Protein 7EIE (pdb70)

Organism: Homo sapiens (NCBI:txid9606)

GO terms:
  GO:0140566 histone reader activity (F, IDA)
  GO:0042393 histone binding (F, IDA)
  GO:0140030 modification-dependent protein binding (F, IDA)
  GO:0005654 nucleoplasm (C, TAS)
  GO:0003714 transcription corepressor activity (F, IDA)
  GO:0140672 ATAC complex (C, IDA)
  GO:0000122 negative regulation of transcription by RNA polymerase II (P, IDA)
  GO:0005515 protein binding (F, IPI)
  GO:0017025 TBP-class protein binding (F, IPI)
  GO:0051302 regulation of cell division (P, IDA)
  GO:0006357 regulation of transcription by RNA polymerase II (P, IDA)
  GO:0051726 regulation of cell cycle (P, IMP)
  GO:0090043 regulation of tubulin deacetylation (P, IMP)
  GO:0006355 regulation of DNA-templated transcription (P, IMP)

Nearest PDB structures (foldseek):
  7eie-assembly1_A  TM=1.008E+00  e=8.666E-24  Homo sapiens
  6lsd-assembly1_A  TM=9.800E-01  e=1.676E-21  Homo sapiens
  7eie-assembly2_B  TM=9.727E-01  e=7.429E-21  Homo sapiens
  5xtz-assembly2_B  TM=8.667E-01  e=9.195E-11  Homo sapiens
  3rls-assembly2_B  TM=8.019E-01  e=2.271E-10  Saccharomyces cerevisiae

Sequence (246 aa):
VKKTIVVGNVSKYIPPDKREENDQSTHKWMVYVRGSRRREPSINNHFVKKVWFFLHPSYKPNDLVEVREPPFHLTRRGWGEFPVRVQVVHFKDSKRIDIIHNLKLDRTYTGLQTLGAETVVDVELSRLFVKKTIVVGNVSKYIPPDKREENDQSTHKWMVYVRGSRREPSINHFVKKVWFFLHPSYKPNDLVEVREPPFHHLTRRGWGEFPVRRVQVHFKDKRIDIIHNLKLDRTYTGLQTLGAETVVVDVE

Structure (mmCIF, N/CA/C/O backbone):
data_7EIE
#
_entry.id   7EIE
#
_cell.length_a   90.448
_cell.length_b   50.840
_cell.length_c   82.629
_cell.angle_alpha   90.00
_cell.angle_beta   100.22
_cell.angle_gamma   90.00
#
_symmetry.space_group_name_H-M   'C 1 2 1'
#
loop_
_entity.id
_entity.type
_entity.pdbx_description
1 polymer 'YEATS domain-containing protein 2'
2 non-polymer GLYCEROL
3 water water
#
loop_
_atom_site.group_PDB
_atom_site.id
_atom_site.type_symbol
_atom_site.label_atom_id
_atom_site.label_alt_id
_atom_site.label_comp_id
_atom_site.label_asym_id
_atom_site.label_entity_id
_atom_site.label_seq_id
_atom_site.pdbx_PDB_ins_code
_atom_site.Cartn_x
_atom_site.Cartn_y
_atom_site.Cartn_z
_atom_site.occupancy
_atom_site.B_iso_or_equiv
_atom_site.auth_seq_id
_atom_site.auth_comp_id
_atom_site.auth_asym_id
_atom_site.auth_atom_id
_atom_site.pdbx_PDB_model_num
ATOM 1 N N . VAL A 1 6 ? -20.232 -10.891 12.278 1.00 68.92 206 VAL A N 1
ATOM 2 C CA . VAL A 1 6 ? -21.045 -9.713 11.846 1.00 68.81 206 VAL A CA 1
ATOM 3 C C . VAL A 1 6 ? -20.419 -8.438 12.430 1.00 68.67 206 VAL A C 1
ATOM 4 O O . VAL A 1 6 ? -19.552 -7.853 11.756 1.00 69.58 206 VAL A O 1
ATOM 6 N N . LYS A 1 7 ? -20.820 -8.046 13.645 1.00 60.92 207 LYS A N 1
ATOM 7 C CA . LYS A 1 7 ? -20.393 -6.782 14.305 1.00 59.47 207 LYS A CA 1
ATOM 8 C C . LYS A 1 7 ? -19.052 -7.006 15.015 1.00 57.68 207 LYS A C 1
ATOM 9 O O . LYS A 1 7 ? -18.980 -7.909 15.872 1.00 59.27 207 LYS A O 1
ATOM 11 N N . LYS A 1 8 ? -18.034 -6.212 14.668 1.00 49.86 208 LYS A N 1
ATOM 12 C CA . LYS A 1 8 ? -16.670 -6.297 15.259 1.00 45.96 208 LYS A CA 1
ATOM 13 C C . LYS A 1 8 ? -16.186 -4.899 15.654 1.00 40.77 208 LYS A C 1
ATOM 14 O O . LYS A 1 8 ? -16.448 -3.939 14.904 1.00 44.90 208 LYS A O 1
ATOM 20 N N . THR A 1 9 ? -15.492 -4.808 16.791 1.00 38.34 209 THR A N 1
ATOM 21 C CA . THR A 1 9 ? -14.792 -3.586 17.261 1.00 36.28 209 THR A CA 1
ATOM 22 C C . THR A 1 9 ? -13.345 -3.626 16.758 1.00 33.86 209 THR A C 1
ATOM 23 O O . THR A 1 9 ? -12.689 -4.675 16.914 1.00 33.63 209 THR A O 1
ATOM 27 N N . ILE A 1 10 ? -12.882 -2.526 16.167 1.00 31.15 210 ILE A N 1
ATOM 28 C CA . ILE A 1 10 ? -11.459 -2.324 15.772 1.00 30.37 210 ILE A CA 1
ATOM 29 C C . ILE A 1 10 ? -10.935 -1.110 16.537 1.00 28.36 210 ILE A C 1
ATOM 30 O O . ILE A 1 10 ? -11.580 -0.046 16.495 1.00 30.89 210 ILE A O 1
ATOM 35 N N . VAL A 1 11 ? -9.805 -1.275 17.218 1.00 26.90 211 VAL A N 1
ATOM 36 C CA . VAL A 1 11 ? -9.125 -0.167 17.939 1.00 26.02 211 VAL A CA 1
ATOM 37 C C . VAL A 1 11 ? -7.780 0.074 17.257 1.00 25.01 211 VAL A C 1
ATOM 38 O O . VAL A 1 11 ? -6.976 -0.874 17.170 1.00 26.52 211 VAL A O 1
ATOM 42 N N . VAL A 1 12 ? -7.577 1.292 16.757 1.00 23.99 212 VAL A N 1
ATOM 43 C CA . VAL A 1 12 ? -6.252 1.796 16.306 1.00 25.39 212 VAL A CA 1
ATOM 44 C C . VAL A 1 12 ? -5.741 2.729 17.404 1.00 24.62 212 VAL A C 1
ATOM 45 O O . VAL A 1 12 ? -6.413 3.732 17.701 1.00 27.17 212 VAL A O 1
ATOM 49 N N . GLY A 1 13 ? -4.609 2.385 18.010 1.00 23.17 213 GLY A N 1
ATOM 50 C CA . GLY A 1 13 ? -4.021 3.183 19.096 1.00 23.83 213 GLY A CA 1
ATOM 51 C C . GLY A 1 13 ? -2.549 3.410 18.857 1.00 23.12 213 GLY A C 1
ATOM 52 O O . GLY A 1 13 ? -1.991 2.832 17.899 1.00 22.80 213 GLY A O 1
ATOM 53 N N . ASN A 1 14 ? -1.928 4.242 19.684 1.00 22.82 214 ASN A N 1
ATOM 54 C CA . ASN A 1 14 ? -0.453 4.348 19.685 1.00 22.53 214 ASN A CA 1
ATOM 55 C C . ASN A 1 14 ? 0.032 4.475 21.123 1.00 21.96 214 ASN A C 1
ATOM 56 O O . ASN A 1 14 ? -0.686 5.053 21.970 1.00 21.85 214 ASN A O 1
ATOM 61 N N . VAL A 1 15 ? 1.202 3.898 21.363 1.00 20.85 215 VAL A N 1
ATOM 62 C CA . VAL A 1 15 ? 2.046 4.170 22.554 1.00 21.46 215 VAL A CA 1
ATOM 63 C C . VAL A 1 15 ? 3.250 4.965 22.053 1.00 21.61 215 VAL A C 1
ATOM 64 O O . VAL A 1 15 ? 3.493 5.006 20.832 1.00 22.06 215 VAL A O 1
ATOM 68 N N . SER A 1 16 ? 3.992 5.575 22.965 1.00 21.80 216 SER A N 1
ATOM 69 C CA . SER A 1 16 ? 5.282 6.213 22.631 1.00 21.84 216 SER A CA 1
ATOM 70 C C . SER A 1 16 ? 6.128 6.280 23.892 1.00 22.07 216 SER A C 1
ATOM 71 O O . SER A 1 16 ? 5.554 6.263 24.998 1.00 23.33 216 SER A O 1
ATOM 74 N N . LYS A 1 17 ? 7.440 6.324 23.713 1.00 24.58 217 LYS A N 1
ATOM 75 C CA . LYS A 1 17 ? 8.375 6.662 24.808 1.00 25.91 217 LYS A CA 1
ATOM 76 C C . LYS A 1 17 ? 9.238 7.832 24.345 1.00 25.47 217 LYS A C 1
ATOM 77 O O . LYS A 1 17 ? 9.640 7.868 23.159 1.00 25.00 217 LYS A O 1
ATOM 83 N N . TYR A 1 18 ? 9.450 8.776 25.256 1.00 24.22 218 TYR A N 1
ATOM 84 C CA . TYR A 1 18 ? 10.408 9.889 25.096 1.00 23.95 218 TYR A CA 1
ATOM 85 C C . TYR A 1 18 ? 11.819 9.299 25.049 1.00 24.72 218 TYR A C 1
ATOM 86 O O . TYR A 1 18 ? 12.134 8.422 25.883 1.00 24.97 218 TYR A O 1
ATOM 95 N N . ILE A 1 19 ? 12.621 9.738 24.079 1.00 24.26 219 ILE A N 1
ATOM 96 C CA . ILE A 1 19 ? 14.064 9.386 23.966 1.00 25.60 219 ILE A CA 1
ATOM 97 C C . ILE A 1 19 ? 14.851 10.518 24.614 1.00 27.22 219 ILE A C 1
ATOM 98 O O . ILE A 1 19 ? 14.909 11.618 24.066 1.00 26.28 219 ILE A O 1
ATOM 103 N N . PRO A 1 20 ? 15.456 10.302 25.805 1.00 29.50 220 PRO A N 1
ATOM 104 C CA . PRO A 1 20 ? 16.281 11.330 26.434 1.00 31.54 220 PRO A CA 1
ATOM 105 C C . PRO A 1 20 ? 17.393 11.767 25.484 1.00 31.17 220 PRO A C 1
ATOM 106 O O . PRO A 1 20 ? 17.847 10.971 24.662 1.00 28.85 220 PRO A O 1
ATOM 110 N N . PRO A 1 21 ? 17.835 13.045 25.548 1.00 32.82 221 PRO A N 1
ATOM 111 C CA . PRO A 1 21 ? 18.848 13.572 24.630 1.00 34.15 221 PRO A CA 1
ATOM 112 C C . PRO A 1 21 ? 20.101 12.701 24.454 1.00 36.57 221 PRO A C 1
ATOM 113 O O . PRO A 1 21 ? 20.556 12.575 23.334 1.00 38.34 221 PRO A O 1
ATOM 117 N N . ASP A 1 22 ? 20.615 12.122 25.545 1.00 38.47 222 ASP A N 1
ATOM 118 C CA . ASP A 1 22 ? 21.880 11.335 25.555 1.00 43.91 222 ASP A CA 1
ATOM 119 C C . ASP A 1 22 ? 21.696 10.008 24.804 1.00 45.06 222 ASP A C 1
ATOM 120 O O . ASP A 1 22 ? 22.709 9.476 24.314 1.00 47.58 222 ASP A O 1
ATOM 125 N N . LYS A 1 23 ? 20.462 9.497 24.707 1.00 43.74 223 LYS A N 1
ATOM 126 C CA . LYS A 1 23 ? 20.156 8.167 24.106 1.00 44.32 223 LYS A CA 1
ATOM 127 C C . LYS A 1 23 ? 19.746 8.308 22.634 1.00 42.73 223 LYS A C 1
ATOM 128 O O . LYS A 1 23 ? 19.463 7.268 22.011 1.00 43.64 223 LYS A O 1
ATOM 134 N N . ARG A 1 24 ? 19.725 9.528 22.087 1.00 40.97 224 ARG A N 1
ATOM 135 C CA . ARG A 1 24 ? 19.368 9.781 20.664 1.00 43.83 224 ARG A CA 1
ATOM 136 C C . ARG A 1 24 ? 20.562 9.422 19.773 1.00 48.87 224 ARG A C 1
ATOM 137 O O . ARG A 1 24 ? 21.710 9.695 20.176 1.00 48.67 224 ARG A O 1
ATOM 145 N N . GLU A 1 25 ? 20.293 8.818 18.611 1.00 54.45 225 GLU A N 1
ATOM 146 C CA . GLU A 1 25 ? 21.321 8.445 17.603 1.00 60.75 225 GLU A CA 1
ATOM 147 C C . GLU A 1 25 ? 21.934 9.725 17.027 1.00 62.46 225 GLU A C 1
ATOM 148 O O . GLU A 1 25 ? 21.237 10.761 17.002 1.00 59.50 225 GLU A O 1
ATOM 154 N N . GLU A 1 26 ? 23.188 9.641 16.576 1.00 66.66 226 GLU A N 1
ATOM 155 C CA . GLU A 1 26 ? 24.002 10.791 16.097 1.00 71.46 226 GLU A CA 1
ATOM 156 C C . GLU A 1 26 ? 23.282 11.493 14.939 1.00 70.22 226 GLU A C 1
ATOM 157 O O . GLU A 1 26 ? 23.310 12.739 14.902 1.00 75.88 226 GLU A O 1
ATOM 163 N N . ASN A 1 27 ? 22.647 10.724 14.046 1.00 65.58 227 ASN A N 1
ATOM 164 C CA . ASN A 1 27 ? 22.047 11.217 12.775 1.00 70.60 227 ASN A CA 1
ATOM 165 C C . ASN A 1 27 ? 20.514 11.222 12.862 1.00 68.88 227 ASN A C 1
ATOM 166 O O . ASN A 1 27 ? 19.874 11.295 11.793 1.00 72.04 227 ASN A O 1
ATOM 171 N N . ASP A 1 28 ? 19.944 11.153 14.071 1.00 64.65 228 ASP A N 1
ATOM 172 C CA . ASP A 1 28 ? 18.472 11.088 14.293 1.00 62.89 228 ASP A CA 1
ATOM 173 C C . ASP A 1 28 ? 18.092 12.025 15.446 1.00 59.81 228 ASP A C 1
ATOM 174 O O . ASP A 1 28 ? 18.438 11.710 16.601 1.00 61.22 228 ASP A O 1
ATOM 179 N N . GLN A 1 29 ? 17.385 13.117 15.134 1.00 56.28 229 GLN A N 1
ATOM 180 C CA . GLN A 1 29 ? 16.949 14.153 16.110 1.00 55.95 229 GLN A CA 1
ATOM 181 C C . GLN A 1 29 ? 15.533 13.843 16.620 1.00 48.95 229 GLN A C 1
ATOM 182 O O . GLN A 1 29 ? 14.960 14.710 17.310 1.00 49.15 229 GLN A O 1
ATOM 188 N N . SER A 1 30 ? 14.992 12.659 16.311 1.00 43.47 230 SER A N 1
ATOM 189 C CA . SER A 1 30 ? 13.677 12.177 16.813 1.00 37.96 230 SER A CA 1
ATOM 190 C C . SER A 1 30 ? 13.666 12.233 18.345 1.00 35.13 230 SER A C 1
ATOM 191 O O . SER A 1 30 ? 14.660 11.794 18.957 1.00 35.92 230 SER A O 1
ATOM 194 N N . THR A 1 31 ? 12.588 12.768 18.926 1.00 32.02 231 THR A N 1
ATOM 195 C CA . THR A 1 31 ? 12.395 12.934 20.392 1.00 29.71 231 THR A CA 1
ATOM 196 C C . THR A 1 31 ? 11.656 11.725 20.973 1.00 27.45 231 THR A C 1
ATOM 197 O O . THR A 1 31 ? 11.746 11.523 22.193 1.00 26.26 231 THR A O 1
ATOM 201 N N . HIS A 1 32 ? 10.928 10.972 20.142 1.00 27.92 232 HIS A N 1
ATOM 202 C CA . HIS A 1 32 ? 10.063 9.846 20.582 1.00 25.98 232 HIS A CA 1
ATOM 203 C C . HIS A 1 32 ? 10.268 8.619 19.694 1.00 25.74 232 HIS A C 1
ATOM 204 O O . HIS A 1 32 ? 10.531 8.780 18.490 1.00 27.37 232 HIS A O 1
ATOM 211 N N . LYS A 1 33 ? 10.139 7.436 20.294 1.00 25.59 233 LYS A N 1
ATOM 212 C CA . LYS A 1 33 ? 9.871 6.159 19.586 1.00 26.01 233 LYS A CA 1
ATOM 213 C C . LYS A 1 33 ? 8.389 5.842 19.793 1.00 25.01 233 LYS A C 1
ATOM 214 O O . LYS A 1 33 ? 7.971 5.742 20.958 1.00 25.60 233 LYS A O 1
ATOM 220 N N . TRP A 1 34 ? 7.609 5.744 18.717 1.00 23.61 234 TRP A N 1
ATOM 221 C CA . TRP A 1 34 ? 6.153 5.468 18.814 1.00 24.31 234 TRP A CA 1
ATOM 222 C C . TRP A 1 34 ? 5.828 4.138 18.135 1.00 23.15 234 TRP A C 1
ATOM 223 O O . TRP A 1 34 ? 6.593 3.698 17.263 1.00 24.28 234 TRP A O 1
ATOM 234 N N . MET A 1 35 ? 4.738 3.514 18.572 1.00 22.71 235 MET A N 1
ATOM 235 C CA . MET A 1 35 ? 4.204 2.269 17.976 1.00 23.05 235 MET A CA 1
ATOM 236 C C . MET A 1 35 ? 2.700 2.444 17.772 1.00 22.07 235 MET A C 1
ATOM 237 O O . MET A 1 35 ? 1.996 2.744 18.750 1.00 23.05 235 MET A O 1
ATOM 242 N N . VAL A 1 36 ? 2.240 2.312 16.532 1.00 23.20 236 VAL A N 1
ATOM 243 C CA . VAL A 1 36 ? 0.786 2.298 16.215 1.00 23.32 236 VAL A CA 1
ATOM 244 C C . VAL A 1 36 ? 0.360 0.833 1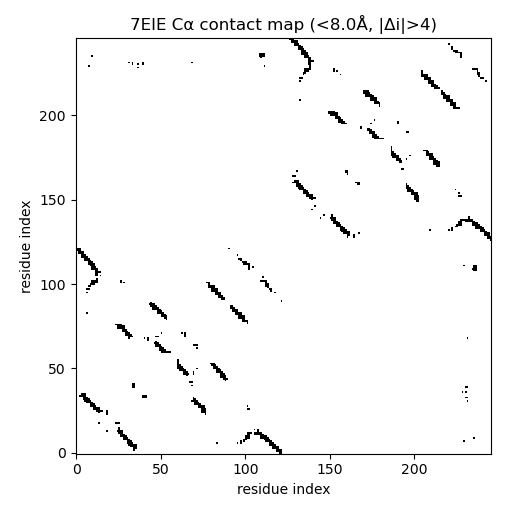6.169 1.00 23.60 236 VAL A C 1
ATOM 245 O O . VAL A 1 36 ? 1.113 0.010 15.612 1.00 25.47 236 VAL A O 1
ATOM 249 N N . TYR A 1 37 ? -0.787 0.517 16.766 1.00 22.60 237 TYR A N 1
ATOM 250 C CA . TYR A 1 37 ? -1.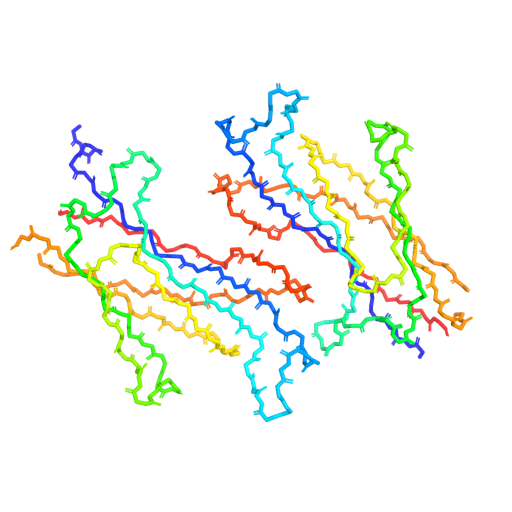317 -0.865 16.817 1.00 22.28 237 TYR A CA 1
ATOM 251 C C . TYR A 1 37 ? -2.758 -0.876 16.323 1.00 22.38 237 TYR A C 1
ATOM 252 O O . TYR A 1 37 ? -3.472 0.134 16.455 1.00 23.39 237 TYR A O 1
ATOM 261 N N . VAL A 1 38 ? -3.143 -2.007 15.743 1.00 23.87 238 VAL A N 1
ATOM 262 C CA . VAL A 1 38 ? -4.549 -2.329 15.383 1.00 24.34 238 VAL A CA 1
ATOM 263 C C . VAL A 1 38 ? -4.909 -3.613 16.124 1.00 24.91 238 VAL A C 1
ATOM 264 O O . VAL A 1 38 ? -4.231 -4.632 15.900 1.00 27.01 238 VAL A O 1
ATOM 268 N N . ARG A 1 39 ? -5.908 -3.540 17.004 1.00 24.61 239 ARG A N 1
ATOM 269 C CA . ARG A 1 39 ? -6.391 -4.701 17.788 1.00 24.13 239 ARG A CA 1
ATOM 270 C C . ARG A 1 39 ? -7.920 -4.709 17.785 1.00 25.01 239 ARG A C 1
ATOM 271 O O . ARG A 1 39 ? -8.538 -3.784 17.206 1.00 25.85 239 ARG A O 1
ATOM 279 N N . GLY A 1 40 ? -8.500 -5.729 18.412 1.00 26.39 240 GLY A N 1
ATOM 280 C CA . GLY A 1 40 ? -9.956 -5.855 18.579 1.00 27.32 240 GLY A CA 1
ATOM 281 C C . GLY A 1 40 ? -10.407 -5.167 19.849 1.00 27.69 240 GLY A C 1
ATOM 282 O O . GLY A 1 40 ? -9.749 -4.198 20.277 1.00 29.32 240 GLY A O 1
ATOM 283 N N . SER A 1 41 ? -11.484 -5.666 20.446 1.00 27.37 241 SER A N 1
ATOM 284 C CA . SER A 1 41 ? -12.002 -5.213 21.759 1.00 28.46 241 SER A CA 1
ATOM 285 C C . SER A 1 41 ? -11.041 -5.660 22.864 1.00 27.70 241 SER A C 1
ATOM 286 O O . SER A 1 41 ? -10.142 -6.473 22.589 1.00 27.63 241 SER A O 1
ATOM 289 N N . ARG A 1 42 ? -11.242 -5.166 24.082 1.00 29.18 242 ARG A N 1
ATOM 290 C CA . ARG A 1 42 ? -10.495 -5.633 25.278 1.00 30.10 242 ARG A CA 1
ATOM 291 C C . ARG A 1 42 ? -10.752 -7.133 25.492 1.00 30.59 242 ARG A C 1
ATOM 292 O O . ARG A 1 42 ? -9.820 -7.841 25.900 1.00 32.15 242 ARG A O 1
ATOM 300 N N A ARG A 1 43 ? -11.976 -7.597 25.211 0.50 31.22 243 ARG A N 1
ATOM 301 N N B ARG A 1 43 ? -11.980 -7.590 25.227 0.50 31.85 243 ARG A N 1
ATOM 302 C CA A ARG A 1 43 ? -12.411 -9.007 25.418 0.50 32.94 243 ARG A CA 1
ATOM 303 C CA B ARG A 1 43 ? -12.409 -9.005 25.392 0.50 33.75 243 ARG A CA 1
ATOM 304 C C A ARG A 1 43 ? -11.800 -9.924 24.350 0.50 32.54 243 ARG A C 1
ATOM 305 C C B ARG A 1 43 ? -11.714 -9.898 24.365 0.50 33.03 243 ARG A C 1
ATOM 306 O O A ARG A 1 43 ? -11.534 -11.095 24.681 0.50 33.52 243 ARG A O 1
ATOM 307 O O B ARG A 1 43 ? -11.297 -11.012 24.740 0.50 35.04 243 ARG A O 1
ATOM 322 N N . GLU A 1 44 ? -11.617 -9.422 23.121 1.00 32.10 244 GLU A N 1
ATOM 323 C CA . GLU A 1 44 ? -11.083 -10.201 21.972 1.00 31.71 244 GLU A CA 1
ATOM 324 C C . GLU A 1 44 ? -10.037 -9.365 21.239 1.00 29.92 244 GLU A C 1
ATOM 325 O O . GLU A 1 44 ? -10.278 -8.927 20.116 1.00 30.72 244 GLU A O 1
ATOM 331 N N . PRO A 1 45 ? -8.850 -9.115 21.841 1.00 29.28 245 PRO A N 1
ATOM 332 C CA . PRO A 1 45 ? -7.845 -8.241 21.233 1.00 29.20 245 PRO A CA 1
ATOM 333 C C . PRO A 1 45 ? -7.281 -8.760 19.901 1.00 29.64 245 PRO A C 1
ATOM 334 O O . PRO A 1 45 ? -6.938 -7.942 19.066 1.00 28.56 245 PRO A O 1
ATOM 338 N N . SER A 1 46 ? -7.189 -10.082 19.733 1.00 31.10 246 SER A N 1
ATOM 339 C CA . SER A 1 46 ? -6.655 -10.734 18.507 1.00 32.48 246 SER A CA 1
ATOM 340 C C . SER A 1 46 ? -7.658 -10.562 17.359 1.00 32.42 246 SER A C 1
ATOM 341 O O . SER A 1 46 ? -8.845 -10.871 17.568 1.00 33.02 246 SER A O 1
ATOM 344 N N . ILE A 1 47 ? -7.199 -10.075 16.201 1.00 30.83 247 ILE A N 1
ATOM 345 C CA . ILE A 1 47 ? -8.060 -9.807 15.005 1.00 31.57 247 ILE A CA 1
ATOM 346 C C . ILE A 1 47 ? -7.588 -10.620 13.789 1.00 33.96 247 ILE A C 1
ATOM 347 O O . ILE A 1 47 ? -8.167 -10.434 12.701 1.00 35.20 247 ILE A O 1
ATOM 352 N N A ASN A 1 48 ? -6.600 -11.501 13.989 0.50 34.69 248 ASN A N 1
ATOM 353 N N B ASN A 1 48 ? -6.601 -11.508 13.956 0.50 35.03 248 ASN A N 1
ATOM 354 C CA A ASN A 1 48 ? -5.937 -12.323 12.938 0.50 37.61 248 ASN A CA 1
ATOM 355 C CA B ASN A 1 48 ? -5.963 -12.250 12.833 0.50 37.67 248 ASN A CA 1
ATOM 356 C C A ASN A 1 48 ? -6.965 -13.205 12.219 0.50 38.55 248 ASN A C 1
ATOM 357 C C B ASN A 1 48 ? -6.962 -13.233 12.202 0.50 38.64 248 ASN A C 1
ATOM 358 O O A ASN A 1 48 ? -6.778 -13.469 11.015 0.50 38.08 248 ASN A O 1
ATOM 359 O O B ASN A 1 48 ? -6.750 -13.600 11.029 0.50 37.10 248 ASN A O 1
ATOM 368 N N . HIS A 1 49 ? -8.002 -13.649 12.935 1.00 38.00 249 HIS A N 1
ATOM 369 C CA . HIS A 1 49 ? -9.026 -14.603 12.427 1.00 40.63 249 HIS A CA 1
ATOM 370 C C . HIS A 1 49 ? -9.946 -13.936 11.392 1.00 40.70 249 HIS A C 1
ATOM 371 O O . HIS A 1 49 ? -10.538 -14.691 10.598 1.00 41.82 249 HIS A O 1
ATOM 378 N N . PHE A 1 50 ? -10.060 -12.600 11.367 1.00 38.88 250 PHE A N 1
ATOM 379 C CA . PHE A 1 50 ? -10.924 -11.877 10.389 1.00 40.96 250 PHE A CA 1
ATOM 380 C C . PHE A 1 50 ? -10.187 -10.730 9.674 1.00 41.22 250 PHE A C 1
ATOM 381 O O . PHE A 1 50 ? -10.786 -10.178 8.729 1.00 40.54 250 PHE A O 1
ATOM 389 N N . VAL A 1 51 ? -8.955 -10.386 10.068 1.00 38.51 251 VAL A N 1
ATOM 390 C CA . VAL A 1 51 ? -8.130 -9.350 9.374 1.00 37.67 251 VAL A CA 1
ATOM 391 C C . VAL A 1 51 ? -6.981 -10.047 8.637 1.00 37.82 251 VAL A C 1
ATOM 392 O O . VAL A 1 51 ? -6.219 -10.795 9.285 1.00 39.60 251 VAL A O 1
ATOM 396 N N . LYS A 1 52 ? -6.871 -9.787 7.332 1.00 38.01 252 LYS A N 1
ATOM 397 C CA . LYS A 1 52 ? -5.835 -10.355 6.431 1.00 39.31 252 LYS A CA 1
ATOM 398 C C . LYS A 1 52 ? -4.524 -9.596 6.645 1.00 38.81 252 LYS A C 1
ATOM 399 O O . LYS A 1 52 ? -3.481 -10.247 6.860 1.00 39.20 252 LYS A O 1
ATOM 405 N N . LYS A 1 53 ? -4.581 -8.264 6.582 1.00 34.58 253 LYS A N 1
ATOM 406 C CA . LYS A 1 53 ? -3.391 -7.387 6.714 1.00 34.11 253 LYS A CA 1
ATOM 407 C C . LYS A 1 53 ? -3.826 -5.941 6.958 1.00 31.12 253 LYS A C 1
ATOM 408 O O . LYS A 1 53 ? -5.030 -5.643 6.845 1.00 31.34 253 LYS A O 1
ATOM 414 N N . VAL A 1 54 ? -2.855 -5.084 7.272 1.00 30.98 254 VAL A N 1
ATOM 415 C CA . VAL A 1 54 ? -3.067 -3.640 7.566 1.00 31.06 254 VAL A CA 1
ATOM 416 C C . VAL A 1 54 ? -2.021 -2.831 6.798 1.00 30.85 254 VAL A C 1
ATOM 417 O O . VAL A 1 54 ? -0.852 -3.257 6.756 1.00 33.50 254 VAL A O 1
ATOM 421 N N . TRP A 1 55 ? -2.446 -1.711 6.211 1.00 32.33 255 TRP A N 1
ATOM 422 C CA . TRP A 1 55 ? -1.562 -0.689 5.596 1.00 31.86 255 TRP A CA 1
ATOM 423 C C . TRP A 1 55 ? -1.527 0.541 6.503 1.00 31.30 255 TRP A C 1
ATOM 424 O O . TRP A 1 55 ? -2.611 1.018 6.885 1.00 31.57 255 TRP A O 1
ATOM 435 N N . PHE A 1 56 ? -0.323 1.018 6.826 1.00 31.19 256 PHE A N 1
ATOM 436 C CA . PHE A 1 56 ? -0.076 2.277 7.570 1.00 30.71 256 PHE A CA 1
ATOM 437 C C . PHE A 1 56 ? 0.435 3.331 6.585 1.00 32.33 256 PHE A C 1
ATOM 438 O O . PHE A 1 56 ? 1.529 3.135 6.018 1.00 34.06 256 PHE A O 1
ATOM 446 N N . PHE A 1 57 ? -0.347 4.394 6.376 1.00 32.26 257 PHE A N 1
ATOM 447 C CA . PHE A 1 57 ? 0.010 5.571 5.543 1.00 33.09 257 PHE A CA 1
ATOM 448 C C . PHE A 1 57 ? 0.603 6.640 6.463 1.00 31.76 257 PHE A C 1
ATOM 449 O O . PHE A 1 57 ? -0.141 7.171 7.309 1.00 30.37 257 PHE A O 1
ATOM 457 N N . LEU A 1 58 ? 1.894 6.936 6.304 1.00 32.32 258 LEU A N 1
ATOM 458 C CA . LEU A 1 58 ? 2.656 7.830 7.213 1.00 33.12 258 LEU A CA 1
ATOM 459 C C . LEU A 1 58 ? 2.859 9.206 6.576 1.00 34.30 258 LEU A C 1
ATOM 460 O O . LEU A 1 58 ? 2.624 9.357 5.356 1.00 36.11 258 LEU A O 1
ATOM 465 N N . HIS A 1 59 ? 3.316 10.150 7.400 1.00 36.22 259 HIS A N 1
ATOM 466 C CA . HIS A 1 59 ? 3.704 11.536 7.032 1.00 38.99 259 HIS A CA 1
ATOM 467 C C . HIS A 1 59 ? 4.766 11.487 5.936 1.00 39.53 259 HIS A C 1
ATOM 468 O O . HIS A 1 59 ? 5.622 10.606 5.958 1.00 36.40 259 HIS A O 1
ATOM 475 N N . PRO A 1 60 ? 4.731 12.409 4.941 1.00 42.18 260 PRO A N 1
ATOM 476 C CA . PRO A 1 60 ? 5.741 12.464 3.878 1.00 43.62 260 PRO A CA 1
ATOM 477 C C . PRO A 1 60 ? 7.214 12.392 4.317 1.00 42.83 260 PRO A C 1
ATOM 478 O O . PRO A 1 60 ? 8.019 11.919 3.541 1.00 44.98 260 PRO A O 1
ATOM 482 N N . SER A 1 61 ? 7.535 12.848 5.532 1.00 42.37 261 SER A N 1
ATOM 483 C CA . SER A 1 61 ? 8.910 12.838 6.102 1.00 43.42 261 SER A CA 1
ATOM 484 C C . SER A 1 61 ? 9.455 11.405 6.196 1.00 42.71 261 SER A C 1
ATOM 485 O O . SER A 1 61 ? 10.686 11.261 6.321 1.00 45.07 261 SER A O 1
ATOM 488 N N . TYR A 1 62 ? 8.587 10.386 6.135 1.00 39.88 262 TYR A N 1
ATOM 489 C CA . TYR A 1 62 ? 8.959 8.948 6.236 1.00 38.95 262 TYR A CA 1
ATOM 490 C C . TYR A 1 62 ? 9.229 8.345 4.851 1.00 39.48 262 TYR A C 1
ATOM 491 O O . TYR A 1 62 ? 9.607 7.159 4.798 1.00 39.26 262 TYR A O 1
ATOM 500 N N . LYS A 1 63 ? 9.068 9.121 3.773 1.00 41.66 263 LYS A N 1
ATOM 501 C CA . LYS A 1 63 ? 9.383 8.669 2.389 1.00 44.26 263 LYS A CA 1
ATOM 502 C C . LYS A 1 63 ? 10.862 8.294 2.320 1.00 47.64 263 LYS A C 1
ATOM 503 O O . LYS A 1 63 ? 11.692 8.947 2.951 1.00 50.87 263 LYS A O 1
ATOM 509 N N . PRO A 1 64 ? 11.250 7.240 1.562 1.00 51.90 264 PRO A N 1
ATOM 510 C CA . PRO A 1 64 ? 10.332 6.493 0.697 1.00 49.71 264 PRO A CA 1
ATOM 511 C C . PRO A 1 64 ? 9.513 5.371 1.363 1.00 46.96 264 PRO A C 1
ATOM 512 O O . PRO A 1 64 ? 8.757 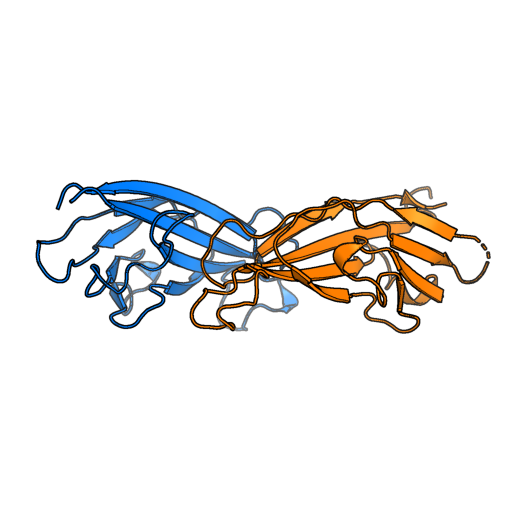4.729 0.659 1.00 47.98 264 PRO A O 1
ATOM 516 N N . ASN A 1 65 ? 9.661 5.166 2.678 1.00 46.12 265 ASN A N 1
ATOM 517 C CA . ASN A 1 65 ? 8.960 4.100 3.448 1.00 44.33 265 ASN A CA 1
ATOM 518 C C . ASN A 1 65 ? 7.770 4.711 4.203 1.00 39.67 265 ASN A C 1
ATOM 519 O O . ASN A 1 65 ? 7.657 4.475 5.425 1.00 38.63 265 ASN A O 1
ATOM 524 N N . ASP A 1 66 ? 6.909 5.452 3.496 1.00 36.73 266 ASP A N 1
ATOM 525 C CA . ASP A 1 66 ? 5.728 6.156 4.071 1.00 35.25 266 ASP A CA 1
ATOM 526 C C . ASP A 1 66 ? 4.473 5.285 3.930 1.00 34.45 266 ASP A C 1
ATOM 527 O O . ASP A 1 66 ? 3.409 5.704 4.427 1.00 34.65 266 ASP A O 1
ATOM 532 N N . LEU A 1 67 ? 4.581 4.133 3.263 1.00 32.07 267 LEU A N 1
ATOM 533 C CA . LEU A 1 67 ? 3.517 3.098 3.243 1.00 32.73 267 LEU A CA 1
ATOM 534 C C . LEU A 1 67 ? 4.108 1.775 3.732 1.00 33.15 267 LEU A C 1
ATOM 535 O O . LEU A 1 67 ? 4.981 1.223 3.039 1.00 34.79 267 LEU A O 1
ATOM 540 N N . VAL A 1 68 ? 3.650 1.301 4.892 1.00 33.93 268 VAL A N 1
ATOM 541 C CA . VAL A 1 68 ? 4.126 0.034 5.515 1.00 33.99 268 VAL A CA 1
ATOM 542 C C . VAL A 1 68 ? 2.955 -0.949 5.568 1.00 32.77 268 VAL A C 1
ATOM 543 O O . VAL A 1 68 ? 1.876 -0.572 6.062 1.00 33.42 268 VAL A O 1
ATOM 547 N N . GLU A 1 69 ? 3.177 -2.160 5.057 1.00 33.90 269 GLU A N 1
ATOM 548 C CA . GLU A 1 69 ? 2.210 -3.284 5.093 1.00 32.62 269 GLU A CA 1
ATOM 549 C C . GLU A 1 69 ? 2.641 -4.254 6.194 1.00 32.77 269 GLU A C 1
ATOM 550 O O . GLU A 1 69 ? 3.838 -4.597 6.243 1.00 34.17 269 GLU A O 1
ATOM 556 N N . VAL A 1 70 ? 1.696 -4.667 7.040 1.00 32.18 270 VAL A N 1
ATOM 557 C CA . VAL A 1 70 ? 1.888 -5.743 8.055 1.00 32.99 270 VAL A CA 1
ATOM 558 C C . VAL A 1 70 ? 0.838 -6.826 7.783 1.00 33.19 270 VAL A C 1
ATOM 559 O O . VAL A 1 70 ? -0.365 -6.526 7.902 1.00 33.53 270 VAL A O 1
ATOM 563 N N . ARG A 1 71 ? 1.287 -8.027 7.405 1.00 36.85 271 ARG A N 1
ATOM 564 C CA . ARG A 1 71 ? 0.417 -9.174 7.030 1.00 39.29 271 ARG A CA 1
ATOM 565 C C . ARG A 1 71 ? 0.349 -10.189 8.177 1.00 41.14 271 ARG A C 1
ATOM 566 O O . ARG A 1 71 ? -0.666 -10.901 8.256 1.00 42.02 271 ARG A O 1
ATOM 574 N N . GLU A 1 72 ? 1.388 -10.265 9.017 1.00 42.57 272 GLU A N 1
A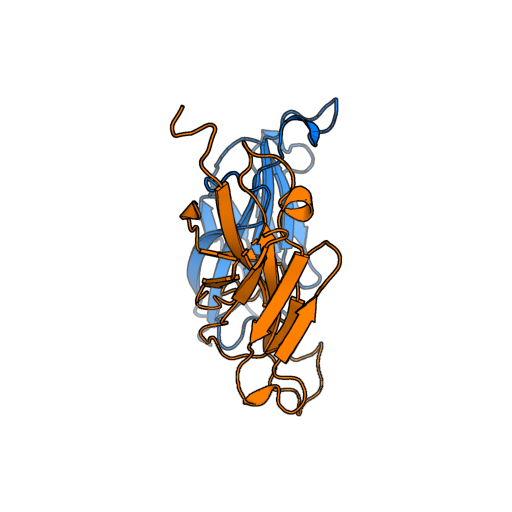TOM 575 C CA . GLU A 1 72 ? 1.486 -11.243 10.134 1.00 41.60 272 GLU A CA 1
ATOM 576 C C . GLU A 1 72 ? 1.215 -10.529 11.455 1.00 37.27 272 GLU A C 1
ATOM 577 O O . GLU A 1 72 ? 1.798 -9.480 11.719 1.00 35.86 272 GLU A O 1
ATOM 583 N N . PRO A 1 73 ? 0.332 -11.067 12.329 1.00 36.59 273 PRO A N 1
ATOM 584 C CA . PRO A 1 73 ? 0.078 -10.451 13.631 1.00 34.40 273 PRO A CA 1
ATOM 585 C C . PRO A 1 73 ? 1.311 -10.534 14.530 1.00 33.10 273 PRO A C 1
ATOM 586 O O . PRO A 1 73 ? 2.147 -11.419 14.355 1.00 33.26 273 PRO A O 1
ATOM 590 N N . PRO A 1 74 ? 1.481 -9.616 15.508 1.00 32.41 274 PRO A N 1
ATOM 591 C CA . PRO A 1 74 ? 0.521 -8.540 15.760 1.00 31.38 274 PRO A CA 1
ATOM 592 C C . PRO A 1 74 ? 0.653 -7.395 14.746 1.00 29.26 274 PRO A C 1
ATOM 593 O O . PRO A 1 74 ? 1.723 -7.224 14.189 1.00 28.00 274 PRO A O 1
ATOM 597 N N . PHE A 1 75 ? -0.430 -6.647 14.530 1.00 26.91 275 PHE A N 1
ATOM 598 C CA . PHE A 1 75 ? -0.503 -5.556 13.524 1.00 26.45 275 PHE A CA 1
ATOM 599 C C . PHE A 1 75 ? 0.036 -4.274 14.161 1.00 25.28 275 PHE A C 1
ATOM 600 O O . PHE A 1 75 ? -0.753 -3.382 14.526 1.00 23.70 275 PHE A O 1
ATOM 608 N N . HIS A 1 76 ? 1.364 -4.217 14.300 1.00 25.46 276 HIS A N 1
ATOM 609 C CA . HIS A 1 76 ? 2.119 -3.111 14.941 1.00 25.64 276 HIS A CA 1
ATOM 610 C C . HIS A 1 76 ? 3.073 -2.462 13.938 1.00 25.92 276 HIS A C 1
ATOM 611 O O . HIS A 1 76 ? 3.636 -3.181 13.085 1.00 27.26 276 HIS A O 1
ATOM 618 N N . LEU A 1 77 ? 3.260 -1.148 14.066 1.00 25.41 277 LEU A N 1
ATOM 619 C CA . LEU A 1 77 ? 4.293 -0.376 13.333 1.00 28.33 277 LEU A CA 1
ATOM 620 C C . LEU A 1 77 ? 5.097 0.437 14.347 1.00 27.48 277 LEU A C 1
ATOM 621 O O . LEU A 1 77 ? 4.472 1.184 15.119 1.00 26.54 277 LEU A O 1
ATOM 626 N N . THR A 1 78 ? 6.423 0.285 14.333 1.00 28.07 278 THR A N 1
ATOM 627 C CA . THR A 1 78 ? 7.369 1.011 15.219 1.00 30.21 278 THR A CA 1
ATOM 628 C C . THR A 1 78 ? 8.179 1.997 14.379 1.00 29.70 278 THR A C 1
ATOM 629 O O . THR A 1 78 ? 8.803 1.558 13.397 1.00 31.82 278 THR A O 1
ATOM 633 N N . ARG A 1 79 ? 8.178 3.273 14.768 1.00 27.95 279 ARG A N 1
ATOM 634 C CA . ARG A 1 79 ? 9.000 4.330 14.127 1.00 29.88 279 ARG A CA 1
ATOM 635 C C . ARG A 1 79 ? 9.451 5.342 15.182 1.00 28.25 279 ARG A C 1
ATOM 636 O O . ARG A 1 79 ? 8.813 5.430 16.247 1.00 28.06 279 ARG A O 1
ATOM 644 N N . ARG A 1 80 ? 10.527 6.068 14.880 1.00 31.69 280 ARG A N 1
ATOM 645 C CA . ARG A 1 80 ? 10.984 7.244 15.661 1.00 33.38 280 ARG A CA 1
ATOM 646 C C . ARG A 1 80 ? 10.484 8.503 14.949 1.00 34.18 280 ARG A C 1
ATOM 647 O O . ARG A 1 80 ? 10.385 8.476 13.707 1.00 37.90 280 ARG A O 1
ATOM 655 N N . GLY A 1 81 ? 10.154 9.551 15.706 1.00 30.86 281 GLY A N 1
ATOM 656 C CA . GLY A 1 81 ? 9.687 10.835 15.147 1.00 34.82 281 GLY A CA 1
ATOM 657 C C . GLY A 1 81 ? 9.753 11.953 16.169 1.00 34.68 281 GLY A C 1
ATOM 658 O O . GLY A 1 81 ? 10.131 11.673 17.320 1.00 35.04 281 GLY A O 1
ATOM 659 N N . TRP A 1 82 ? 9.405 13.177 15.761 1.00 37.17 282 TRP A N 1
ATOM 660 C CA . TRP A 1 82 ? 9.407 14.380 16.637 1.00 42.67 282 TRP A CA 1
ATOM 661 C C . TRP A 1 82 ? 8.058 15.108 16.585 1.00 39.96 282 TRP A C 1
ATOM 662 O O . TRP A 1 82 ? 7.946 16.162 17.236 1.00 45.35 282 TRP A O 1
ATOM 673 N N . GLY A 1 83 ? 7.070 14.576 15.857 1.00 37.75 283 GLY A N 1
ATOM 674 C CA . GLY A 1 83 ? 5.818 15.297 15.559 1.00 38.16 283 GLY A CA 1
ATOM 675 C C . GLY A 1 83 ? 4.592 14.407 15.634 1.00 36.94 283 GLY A C 1
ATOM 676 O O . GLY A 1 83 ? 4.711 13.192 15.376 1.00 36.74 283 GLY A O 1
ATOM 677 N N . GLU A 1 84 ? 3.451 15.009 15.974 1.00 38.14 284 GLU A N 1
ATOM 678 C CA . GLU A 1 84 ? 2.109 14.375 15.939 1.00 37.59 284 GLU A CA 1
ATOM 679 C C . GLU A 1 84 ? 1.479 14.654 14.571 1.00 38.58 284 GLU A C 1
ATOM 680 O O . GLU A 1 84 ? 1.513 15.817 14.126 1.00 40.47 284 GLU A O 1
ATOM 686 N N . PHE A 1 85 ? 0.949 13.615 13.925 1.00 36.65 285 PHE A N 1
ATOM 687 C CA . PHE A 1 85 ? 0.296 13.694 12.594 1.00 35.98 285 PHE A CA 1
ATOM 688 C C . PHE A 1 85 ? -0.811 12.646 12.523 1.00 36.14 285 PHE A C 1
ATOM 689 O O . PHE A 1 85 ? -0.812 11.692 13.300 1.00 36.06 285 PHE A O 1
ATOM 697 N N . PRO A 1 86 ? -1.796 12.804 11.610 1.00 36.91 286 PRO A N 1
ATOM 698 C CA . PRO A 1 86 ? -2.814 11.777 11.402 1.00 36.99 286 PRO A CA 1
ATOM 699 C C . PRO A 1 86 ? -2.232 10.557 10.674 1.00 35.90 286 PRO A C 1
ATOM 700 O O . PRO A 1 86 ? -1.785 10.697 9.549 1.00 37.72 286 PRO A O 1
ATOM 704 N N . VAL A 1 87 ? -2.233 9.402 11.340 1.00 33.35 287 VAL A N 1
ATOM 705 C CA . VAL A 1 87 ? -1.860 8.093 10.732 1.00 32.81 287 VAL A CA 1
ATOM 706 C C . VAL A 1 87 ? -3.121 7.525 10.077 1.00 32.13 287 VAL A C 1
ATOM 707 O O . VAL A 1 87 ? -4.117 7.316 10.793 1.00 34.30 287 VAL A O 1
ATOM 711 N N . ARG A 1 88 ? -3.087 7.321 8.762 1.00 31.62 288 ARG A N 1
ATOM 712 C CA . ARG A 1 88 ? -4.181 6.639 8.029 1.00 31.54 288 ARG A CA 1
ATOM 713 C C . ARG A 1 88 ? -3.891 5.136 8.056 1.00 31.24 288 ARG A C 1
ATOM 714 O O . ARG A 1 88 ? -2.790 4.729 7.636 1.00 31.80 288 ARG A O 1
ATOM 722 N N . VAL A 1 89 ? -4.840 4.355 8.567 1.00 31.59 289 VAL A N 1
ATOM 723 C CA . VAL A 1 89 ? -4.729 2.876 8.690 1.00 32.77 289 VAL A CA 1
ATOM 724 C C . VAL A 1 89 ? -5.838 2.251 7.843 1.00 33.59 289 VAL A C 1
ATOM 725 O O . VAL A 1 89 ? -7.024 2.519 8.118 1.00 36.90 289 VAL A O 1
ATOM 729 N N . GLN A 1 90 ? -5.453 1.465 6.840 1.00 33.47 290 GLN A N 1
ATOM 730 C CA . GLN A 1 90 ? -6.393 0.702 5.987 1.00 33.76 290 GLN A CA 1
ATOM 731 C C . GLN A 1 90 ? -6.309 -0.767 6.406 1.00 33.73 290 GLN A C 1
ATOM 732 O O . GLN A 1 90 ? -5.235 -1.377 6.239 1.00 34.06 290 GLN A O 1
ATOM 738 N N A VAL A 1 91 ? -7.414 -1.297 6.939 0.50 33.03 291 VAL A N 1
ATOM 739 N N B VAL A 1 91 ? -7.390 -1.312 6.969 0.50 34.97 291 VAL A N 1
ATOM 740 C CA A VAL A 1 91 ? -7.548 -2.704 7.417 0.50 32.58 291 VAL A CA 1
ATOM 741 C CA B VAL A 1 91 ? -7.444 -2.734 7.421 0.50 36.21 291 VAL A CA 1
ATOM 742 C C A VAL A 1 91 ? -8.176 -3.532 6.292 0.50 35.50 291 VAL A C 1
ATOM 743 C C B VAL A 1 91 ? -8.169 -3.554 6.349 0.50 37.69 291 VAL A C 1
ATOM 744 O O A VAL A 1 91 ? -9.243 -3.121 5.789 0.50 37.58 291 VAL A O 1
ATOM 745 O O B VAL A 1 91 ? -9.289 -3.166 5.956 0.50 40.72 291 VAL A O 1
ATOM 752 N N . HIS A 1 92 ? -7.523 -4.630 5.893 1.00 35.30 292 HIS A N 1
ATOM 753 C CA . HIS A 1 92 ? -8.035 -5.585 4.874 1.00 38.28 292 HIS A CA 1
ATOM 754 C C . HIS A 1 92 ? -8.594 -6.816 5.590 1.00 39.75 292 HIS A C 1
ATOM 755 O O . HIS A 1 92 ? -7.835 -7.450 6.350 1.00 38.63 292 HIS A O 1
ATOM 762 N N . PHE A 1 93 ? -9.870 -7.129 5.360 1.00 41.58 293 PHE A N 1
ATOM 763 C CA . PHE A 1 93 ? -10.583 -8.270 5.989 1.00 43.69 293 PHE A CA 1
ATOM 764 C C . PHE A 1 93 ? -10.412 -9.513 5.109 1.00 47.48 293 PHE A C 1
ATOM 765 O O . PHE A 1 93 ? -10.256 -9.369 3.879 1.00 49.39 293 PHE A O 1
ATOM 773 N N . LYS A 1 94 ? -10.430 -10.693 5.734 1.00 51.16 294 LYS A N 1
ATOM 774 C CA . LYS A 1 94 ? -10.116 -11.996 5.085 1.00 57.01 294 LYS A CA 1
ATOM 775 C C . LYS A 1 94 ? -11.243 -12.387 4.121 1.00 64.19 294 LYS A C 1
ATOM 776 O O . LYS A 1 94 ? -10.925 -12.786 2.980 1.00 67.66 294 LYS A O 1
ATOM 782 N N . ASP A 1 95 ? -12.502 -12.283 4.560 1.00 69.60 295 ASP A N 1
ATOM 783 C CA . ASP A 1 95 ? -13.703 -12.601 3.739 1.00 76.74 295 ASP A CA 1
ATOM 784 C C . ASP A 1 95 ? -14.177 -11.327 3.030 1.00 82.63 295 ASP A C 1
ATOM 785 O O . ASP A 1 95 ? -13.957 -11.220 1.806 1.00 85.73 295 ASP A O 1
ATOM 790 N N . SER A 1 96 ? -14.789 -10.401 3.780 1.00 86.82 296 SER A N 1
ATOM 791 C CA . SER A 1 96 ? -15.361 -9.119 3.286 1.00 86.23 296 SER A CA 1
ATOM 792 C C . SER A 1 96 ? -15.973 -8.338 4.455 1.00 86.60 296 SER A C 1
ATOM 793 O O . SER A 1 96 ? -16.671 -8.977 5.268 1.00 82.44 296 SER A O 1
ATOM 796 N N . LYS A 1 99 ? -13.126 -6.759 1.305 1.00 75.75 299 LYS A N 1
ATOM 797 C CA . LYS A 1 99 ? -13.554 -5.448 1.869 1.00 68.80 299 LYS A CA 1
ATOM 798 C C . LYS A 1 99 ? -12.373 -4.773 2.579 1.00 67.84 299 LYS A C 1
ATOM 799 O O . LYS A 1 99 ? -11.483 -5.489 3.100 1.00 65.09 299 LYS A O 1
ATOM 805 N N . ARG A 1 100 ? -12.388 -3.438 2.618 1.00 56.68 300 ARG A N 1
ATOM 806 C CA . ARG A 1 100 ? -11.353 -2.597 3.274 1.00 58.54 300 ARG A CA 1
ATOM 807 C C . ARG A 1 100 ? -12.035 -1.396 3.938 1.00 50.72 300 ARG A C 1
ATOM 808 O O . ARG A 1 100 ? -13.023 -0.896 3.375 1.00 53.11 300 ARG A O 1
ATOM 816 N N . ILE A 1 101 ? -11.529 -0.959 5.094 1.00 45.71 301 ILE A N 1
ATOM 817 C CA . ILE A 1 101 ? -11.988 0.286 5.780 1.00 43.88 301 ILE A CA 1
ATOM 818 C C . ILE A 1 101 ? -10.755 1.118 6.148 1.00 43.46 301 ILE A C 1
ATOM 819 O O . ILE A 1 101 ? -9.714 0.523 6.498 1.00 39.52 301 ILE A O 1
ATOM 824 N N . ASP A 1 102 ? -10.880 2.442 6.032 1.00 42.73 302 ASP A N 1
ATOM 825 C CA . ASP A 1 102 ? -9.840 3.433 6.408 1.00 39.52 302 ASP A CA 1
ATOM 826 C C . ASP A 1 102 ? -10.180 3.975 7.798 1.00 37.88 302 ASP A C 1
ATOM 827 O O . ASP A 1 102 ? -11.345 4.359 8.020 1.00 40.83 302 ASP A O 1
ATOM 832 N N . ILE A 1 103 ? -9.198 3.972 8.699 1.00 36.03 303 ILE A N 1
ATOM 833 C CA . ILE A 1 103 ? -9.296 4.571 10.061 1.00 34.66 303 ILE A CA 1
ATOM 834 C C . ILE A 1 103 ? -8.190 5.622 10.178 1.00 34.00 303 ILE A C 1
ATOM 835 O O . ILE A 1 103 ? -7.020 5.278 9.918 1.00 34.40 303 ILE A O 1
ATOM 840 N N . ILE A 1 104 ? -8.558 6.856 10.528 1.00 33.87 304 ILE A N 1
ATOM 841 C CA . ILE A 1 104 ? -7.595 7.957 10.814 1.00 33.67 304 ILE A CA 1
ATOM 842 C C . ILE A 1 104 ? -7.343 7.977 12.322 1.00 31.74 304 ILE A C 1
ATOM 843 O O . ILE A 1 104 ? -8.310 8.168 13.085 1.00 31.82 304 ILE A O 1
ATOM 848 N N . HIS A 1 105 ? -6.090 7.770 12.727 1.00 29.89 305 HIS A N 1
ATOM 849 C CA . HIS A 1 105 ? -5.648 7.854 14.140 1.00 28.48 305 HIS A CA 1
ATOM 850 C C . HIS A 1 105 ? -4.697 9.043 14.304 1.00 30.27 305 HIS A C 1
ATOM 851 O O . HIS A 1 105 ? -3.617 9.027 13.682 1.00 28.77 305 HIS A O 1
ATOM 858 N N . ASN A 1 106 ? -5.089 10.028 15.114 1.00 31.08 306 ASN A N 1
ATOM 859 C CA . ASN A 1 106 ? -4.242 11.199 15.458 1.00 32.93 306 ASN A CA 1
ATOM 860 C C . ASN A 1 106 ? -3.189 10.730 16.466 1.00 31.89 306 ASN A C 1
ATOM 861 O O . ASN A 1 106 ? -3.561 10.453 17.625 1.00 31.43 306 ASN A O 1
ATOM 866 N N . LEU A 1 107 ? -1.937 10.597 16.017 1.00 31.07 307 LEU A N 1
ATOM 867 C CA . LEU A 1 107 ? -0.796 10.134 16.850 1.00 29.74 307 LEU A CA 1
ATOM 868 C C . LEU A 1 107 ? -0.642 11.091 18.037 1.00 30.20 307 LEU A C 1
ATOM 869 O O . LEU A 1 107 ? -0.653 12.319 17.815 1.00 30.93 307 LEU A O 1
ATOM 874 N N . LYS A 1 108 ? -0.538 10.549 19.251 1.00 29.04 308 LYS A N 1
ATOM 875 C CA . LYS A 1 108 ? -0.283 11.335 20.485 1.00 28.58 308 LYS A CA 1
ATOM 876 C C . LYS A 1 108 ? 1.033 10.854 21.099 1.00 27.58 308 LYS A C 1
ATOM 877 O O . LYS A 1 108 ? 1.168 9.635 21.326 1.00 27.31 308 LYS A O 1
ATOM 883 N N . LEU A 1 109 ? 1.964 11.781 21.337 1.00 27.34 309 LEU A N 1
ATOM 884 C CA . LEU A 1 109 ? 3.320 11.465 21.850 1.00 27.23 309 LEU A CA 1
ATOM 885 C C . LEU A 1 109 ? 3.376 11.704 23.360 1.00 27.02 309 LEU A C 1
ATOM 886 O O . LEU A 1 109 ? 2.635 12.567 23.874 1.00 28.39 309 LEU A O 1
ATOM 891 N N . ASP A 1 110 ? 4.244 10.944 24.024 1.00 25.71 310 ASP A N 1
ATOM 892 C CA . ASP A 1 110 ? 4.401 10.913 25.499 1.00 26.35 310 ASP A CA 1
ATOM 893 C C . ASP A 1 110 ? 4.744 12.312 26.020 1.00 27.56 310 ASP A C 1
ATOM 894 O O . ASP A 1 110 ? 5.629 12.965 25.430 1.00 27.92 310 ASP A O 1
ATOM 899 N N . ARG A 1 111 ? 4.078 12.737 27.096 1.00 28.56 311 ARG A N 1
ATOM 900 C CA . ARG A 1 111 ? 4.366 14.011 27.807 1.00 31.75 311 ARG A CA 1
ATOM 901 C C . ARG A 1 111 ? 4.699 13.725 29.278 1.00 31.57 311 ARG A C 1
ATOM 902 O O . ARG A 1 111 ? 4.778 14.698 30.047 1.00 34.20 311 ARG A O 1
ATOM 910 N N . THR A 1 112 ? 4.913 12.460 29.663 1.00 30.31 312 THR A N 1
ATOM 911 C CA . THR A 1 112 ? 5.468 12.108 31.001 1.00 30.25 312 THR A CA 1
ATOM 912 C C . THR A 1 112 ? 6.966 12.431 31.005 1.00 29.90 312 THR A C 1
ATOM 913 O O . THR A 1 112 ? 7.477 12.826 32.069 1.00 31.06 312 THR A O 1
ATOM 917 N N . TYR A 1 113 ? 7.634 12.247 29.860 1.00 30.53 313 TYR A N 1
ATOM 918 C CA . TYR A 1 113 ? 9.095 12.442 29.671 1.00 30.24 313 TYR A CA 1
ATOM 919 C C . TYR A 1 113 ? 9.870 11.566 30.665 1.00 29.05 313 TYR A C 1
ATOM 920 O O . TYR A 1 113 ? 10.997 11.933 31.035 1.00 31.60 313 TYR A O 1
ATOM 929 N N . THR A 1 114 ? 9.296 10.424 31.059 1.00 29.82 314 THR A N 1
ATOM 930 C CA . THR A 1 114 ? 9.930 9.436 31.972 1.00 29.05 314 THR A CA 1
ATOM 931 C C . THR A 1 114 ? 10.982 8.630 31.207 1.00 27.66 314 THR A C 1
ATOM 932 O O . THR A 1 114 ? 11.911 8.122 31.854 1.00 30.42 314 THR A O 1
ATOM 936 N N . GLY A 1 115 ? 10.820 8.503 29.886 1.00 25.41 315 GLY A N 1
ATOM 937 C CA . GLY A 1 115 ? 11.592 7.561 29.056 1.00 24.34 315 GLY A CA 1
ATOM 938 C C . GLY A 1 115 ? 10.954 6.184 29.042 1.00 24.55 315 GLY A C 1
ATOM 939 O O . GLY A 1 115 ? 11.518 5.282 28.402 1.00 26.09 315 GLY A O 1
ATOM 940 N N . LEU A 1 116 ? 9.816 6.020 29.726 1.00 24.38 316 LEU A N 1
ATOM 941 C CA . LEU A 1 116 ? 9.018 4.771 29.701 1.00 24.52 316 LEU A CA 1
ATOM 942 C C . LEU A 1 116 ? 7.928 4.905 28.639 1.00 23.76 316 LEU A C 1
ATOM 943 O O . LEU A 1 116 ? 7.505 6.041 28.331 1.00 24.73 316 LEU A O 1
ATOM 948 N N . GLN A 1 117 ? 7.497 3.768 28.105 1.00 24.53 317 GLN A N 1
ATOM 949 C CA . GLN A 1 117 ? 6.430 3.694 27.080 1.00 24.16 317 GLN A CA 1
ATOM 950 C C . GLN A 1 117 ? 5.091 3.976 27.765 1.00 22.88 317 GLN A C 1
ATOM 951 O O . GLN A 1 117 ? 4.820 3.343 28.799 1.00 22.72 317 GLN A O 1
ATOM 957 N N . THR A 1 118 ? 4.300 4.901 27.214 1.00 23.11 318 THR A N 1
ATOM 958 C CA . THR A 1 118 ? 2.981 5.314 27.760 1.00 24.20 318 THR A CA 1
ATOM 959 C C . THR A 1 118 ? 1.927 5.240 26.652 1.00 24.01 318 THR A C 1
ATOM 960 O O . THR A 1 118 ? 2.287 5.404 25.466 1.00 23.88 318 THR A O 1
ATOM 964 N N . LEU A 1 119 ? 0.669 5.006 27.026 1.00 25.62 319 LEU A N 1
ATOM 965 C CA . LEU A 1 119 ? -0.469 5.025 26.071 1.00 28.38 319 LEU A CA 1
ATOM 966 C C . LEU A 1 119 ? -0.682 6.469 25.604 1.00 28.63 319 LEU A C 1
ATOM 967 O O . LEU A 1 119 ? -0.828 7.355 26.468 1.00 30.27 319 LEU A O 1
ATOM 972 N N . GLY A 1 120 ? -0.665 6.690 24.286 1.00 27.09 320 GLY A N 1
ATOM 973 C CA . GLY A 1 120 ? -0.911 8.003 23.665 1.00 28.92 320 GLY A CA 1
ATOM 974 C C . GLY A 1 120 ? -2.398 8.260 23.531 1.00 27.73 320 GLY A C 1
ATOM 975 O O . GLY A 1 120 ? -2.911 9.174 24.199 1.00 29.57 320 GLY A O 1
ATOM 976 N N . ALA A 1 121 ? -3.069 7.465 22.698 1.00 26.70 321 ALA A N 1
ATOM 977 C CA . ALA A 1 121 ? -4.524 7.548 22.450 1.00 27.94 321 ALA A CA 1
ATOM 978 C C . ALA A 1 121 ? -4.992 6.293 21.712 1.00 25.66 321 ALA A C 1
ATOM 979 O O . ALA A 1 121 ? -4.145 5.574 21.148 1.00 23.78 321 ALA A O 1
ATOM 981 N N . GLU A 1 122 ? -6.304 6.062 21.722 1.00 25.87 322 GLU A N 1
ATOM 982 C CA . GLU A 1 122 ? -6.967 4.954 20.994 1.00 25.79 322 GLU A CA 1
ATOM 983 C C . GLU A 1 122 ? -8.161 5.517 20.228 1.00 26.88 322 GLU A C 1
ATOM 984 O O . GLU A 1 122 ? -8.919 6.314 20.811 1.00 28.08 322 GLU A O 1
ATOM 990 N N . THR A 1 123 ? -8.286 5.115 18.964 1.00 27.61 323 THR A N 1
ATOM 991 C CA . THR A 1 123 ? -9.434 5.408 18.074 1.00 29.75 323 THR A CA 1
ATOM 992 C C . THR A 1 123 ? -10.244 4.117 17.940 1.00 29.57 323 THR A C 1
ATOM 993 O O . THR A 1 123 ? -9.677 3.111 17.472 1.00 30.48 323 THR A O 1
ATOM 997 N N . VAL A 1 124 ? -11.503 4.146 18.378 1.00 32.33 324 VAL A N 1
ATOM 998 C CA . VAL A 1 124 ? -12.410 2.964 18.435 1.00 33.40 324 VAL A CA 1
ATOM 999 C C . VAL A 1 124 ? -13.435 3.099 17.309 1.00 34.38 324 VAL A C 1
ATOM 1000 O O . VAL A 1 124 ? -14.105 4.143 17.253 1.00 36.43 324 VAL A O 1
ATOM 1004 N N . VAL A 1 125 ? -13.542 2.082 16.450 1.00 35.63 325 VAL A N 1
ATOM 1005 C CA . VAL A 1 125 ? -14.556 2.026 15.356 1.00 38.77 325 VAL A CA 1
ATOM 1006 C C . VAL A 1 125 ? -15.277 0.674 15.412 1.00 39.85 325 VAL A C 1
ATOM 1007 O O . VAL A 1 125 ? -14.625 -0.348 15.697 1.00 42.94 325 VAL A O 1
ATOM 1011 N N . ASP A 1 126 ? -16.586 0.685 15.157 1.00 44.94 326 ASP A N 1
ATOM 1012 C CA . ASP A 1 126 ? -17.425 -0.532 15.015 1.00 50.84 326 ASP A CA 1
ATOM 1013 C C . ASP A 1 126 ? -17.647 -0.766 13.518 1.00 55.18 326 ASP A C 1
ATOM 1014 O O . ASP A 1 126 ? -18.176 0.149 12.860 1.00 57.94 326 ASP A O 1
ATOM 1019 N N . VAL A 1 127 ? -17.216 -1.924 13.006 1.00 61.45 327 VAL A N 1
ATOM 1020 C CA . VAL A 1 127 ? -17.336 -2.314 11.568 1.00 65.87 327 VAL A CA 1
ATOM 1021 C C . VAL A 1 127 ? -18.472 -3.337 11.442 1.00 71.11 327 VAL A C 1
ATOM 1022 O O . VAL A 1 127 ? -18.652 -4.147 12.373 1.00 68.36 327 VAL A O 1
ATOM 1026 N N . GLU A 1 128 ? -19.213 -3.286 10.332 1.00 77.72 328 GLU A N 1
ATOM 1027 C CA . GLU A 1 128 ? -20.472 -4.051 10.128 1.00 84.00 328 GLU A CA 1
ATOM 1028 C C . GLU A 1 128 ? -20.167 -5.431 9.530 1.00 79.80 328 GLU A C 1
ATOM 1029 O O . GLU A 1 128 ? -20.800 -6.406 9.975 1.00 92.02 328 GLU A O 1
ATOM 1035 N N . LEU A 1 129 ? -19.252 -5.501 8.556 1.00 67.52 329 LEU A N 1
ATOM 1036 C CA . LEU A 1 129 ? -18.893 -6.737 7.803 1.00 73.86 329 LEU A CA 1
ATOM 1037 C C . LEU A 1 129 ? -20.171 -7.429 7.310 1.00 73.71 329 LEU A C 1
ATOM 1038 O O . LEU A 1 129 ? -20.280 -8.668 7.271 1.00 73.15 329 LEU A O 1
ATOM 1043 N N . SER B 1 2 ? 18.807 24.609 49.850 1.00 72.13 202 SER B N 1
ATOM 1044 C CA . SER B 1 2 ? 18.323 24.603 51.267 1.00 72.19 202 SER B CA 1
ATOM 1045 C C . SER B 1 2 ? 17.339 23.444 51.484 1.00 72.37 202 SER B C 1
ATOM 1046 O O . SER B 1 2 ? 17.799 22.348 51.863 1.00 71.95 202 SER B O 1
ATOM 1049 N N . ARG B 1 3 ? 16.043 23.676 51.241 1.00 71.38 203 ARG B N 1
ATOM 1050 C CA . ARG B 1 3 ? 14.947 22.695 51.471 1.00 68.52 203 ARG B CA 1
ATOM 1051 C C . ARG B 1 3 ? 14.984 21.609 50.387 1.00 66.18 203 ARG B C 1
ATOM 1052 O O . ARG B 1 3 ? 14.611 20.459 50.694 1.00 68.17 203 ARG B O 1
ATOM 1054 N N . LEU B 1 4 ? 15.409 21.965 49.171 1.00 62.61 204 LEU B N 1
ATOM 1055 C CA . LEU B 1 4 ? 15.463 21.055 47.994 1.00 63.89 204 LEU B CA 1
ATOM 1056 C C . LEU B 1 4 ? 16.751 20.224 48.030 1.00 56.35 204 LEU B C 1
ATOM 1057 O O . LEU B 1 4 ? 16.754 19.122 47.447 1.00 55.48 204 LEU B O 1
ATOM 1062 N N . PHE B 1 5 ? 17.800 20.728 48.689 1.00 53.01 205 PHE B N 1
ATOM 1063 C CA . PHE B 1 5 ? 19.089 20.016 48.890 1.00 51.12 205 PHE B CA 1
ATOM 1064 C C . PHE B 1 5 ? 18.887 18.848 49.865 1.00 54.54 205 PHE B C 1
ATOM 1065 O O . PHE B 1 5 ? 19.348 17.729 49.560 1.00 54.42 205 PHE B O 1
ATOM 1073 N N . VAL B 1 6 ? 18.219 19.107 50.996 1.00 57.34 206 VAL B N 1
ATOM 1074 C CA . VAL B 1 6 ? 17.987 18.124 52.101 1.00 60.39 206 VAL B CA 1
ATOM 1075 C C . VAL B 1 6 ? 16.951 17.080 51.660 1.00 62.21 206 VAL B C 1
ATOM 1076 O O . VAL B 1 6 ? 17.092 15.907 52.065 1.00 65.47 206 VAL B O 1
ATOM 1080 N N . LYS B 1 7 ? 15.949 17.491 50.875 1.00 62.72 207 LYS B N 1
ATOM 1081 C CA . LYS B 1 7 ? 14.779 16.658 50.485 1.00 63.29 207 LYS B CA 1
ATOM 1082 C C . LYS B 1 7 ? 15.254 15.394 49.759 1.00 59.13 207 LYS B C 1
ATOM 1083 O O . LYS B 1 7 ? 16.226 15.482 48.980 1.00 61.04 207 LYS B O 1
ATOM 1089 N N . LYS B 1 8 ? 14.582 14.267 50.015 1.00 52.03 208 LYS B N 1
ATOM 1090 C CA . LYS B 1 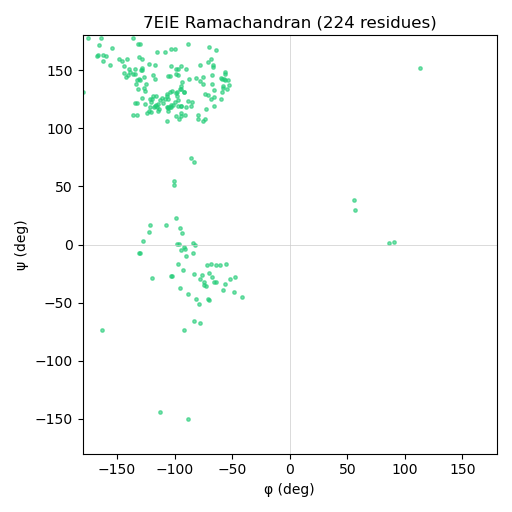8 ? 14.794 12.971 49.317 1.00 47.51 208 LYS B CA 1
ATOM 1091 C C . LYS B 1 8 ? 13.455 12.488 48.751 1.00 41.26 208 LYS B C 1
ATOM 1092 O O . LYS B 1 8 ? 12.502 12.307 49.536 1.00 42.00 208 LYS B O 1
ATOM 1098 N N . THR B 1 9 ? 13.394 12.300 47.432 1.00 38.10 209 THR B N 1
ATOM 1099 C CA . THR B 1 9 ? 12.192 11.824 46.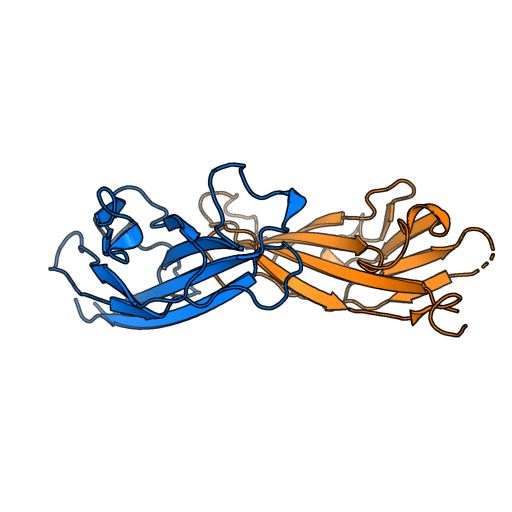702 1.00 34.84 209 THR B CA 1
ATOM 1100 C C . THR B 1 9 ? 12.317 10.319 46.457 1.00 31.74 209 THR B C 1
ATOM 1101 O O . THR B 1 9 ? 13.357 9.885 45.925 1.00 33.37 209 THR B O 1
ATOM 1105 N N . ILE B 1 10 ? 11.292 9.562 46.841 1.00 28.05 210 ILE B N 1
ATOM 1106 C CA . ILE B 1 10 ? 11.152 8.116 46.509 1.00 25.70 210 ILE B CA 1
ATOM 1107 C C . ILE B 1 10 ? 9.961 7.989 45.560 1.00 24.51 210 ILE B C 1
ATOM 1108 O O . ILE B 1 10 ? 8.867 8.477 45.906 1.00 25.97 210 ILE B O 1
ATOM 1113 N N . VAL B 1 11 ? 10.185 7.388 44.394 1.00 22.69 211 VAL B N 1
ATOM 1114 C CA . VAL B 1 11 ? 9.111 7.108 43.404 1.00 22.04 211 VAL B CA 1
ATOM 1115 C C . VAL B 1 11 ? 8.899 5.597 43.376 1.00 20.99 211 VAL B C 1
ATOM 1116 O O . VAL B 1 11 ? 9.872 4.863 43.118 1.00 22.30 211 VAL B O 1
ATOM 1120 N N . VAL B 1 12 ? 7.675 5.164 43.659 1.00 19.56 212 VAL B N 1
ATOM 1121 C CA . VAL B 1 12 ? 7.241 3.755 43.475 1.00 19.35 212 VAL B CA 1
ATOM 1122 C C . VAL B 1 12 ? 6.319 3.747 42.261 1.00 19.38 212 VAL B C 1
ATOM 1123 O O . VAL B 1 12 ? 5.298 4.453 42.287 1.00 21.61 212 VAL B O 1
ATOM 1127 N N . GLY B 1 13 ? 6.706 3.018 41.222 1.00 18.91 213 GLY B N 1
ATOM 1128 C CA . GLY B 1 13 ? 5.922 2.939 39.983 1.00 18.80 213 GLY B CA 1
ATOM 1129 C C . GLY B 1 13 ? 5.719 1.507 39.567 1.00 18.07 213 GLY B C 1
ATOM 1130 O O . GLY B 1 13 ? 6.306 0.604 40.190 1.00 17.83 213 GLY B O 1
ATOM 1131 N N . ASN B 1 14 ? 4.899 1.291 38.547 1.00 17.89 214 ASN B N 1
ATOM 1132 C CA . ASN B 1 14 ? 4.830 -0.042 37.909 1.00 17.08 214 ASN B CA 1
ATOM 1133 C C . ASN B 1 14 ? 4.626 0.139 36.411 1.00 17.23 214 ASN B C 1
ATOM 1134 O O . ASN B 1 14 ? 3.987 1.124 35.985 1.00 18.02 214 ASN B O 1
ATOM 1139 N N . VAL B 1 15 ? 5.193 -0.800 35.671 1.00 17.05 215 VAL B N 1
ATOM 1140 C CA . VAL B 1 15 ? 4.938 -1.021 34.225 1.00 17.78 215 VAL B CA 1
ATOM 1141 C C . VAL B 1 15 ? 4.281 -2.392 34.120 1.00 17.84 215 VAL B C 1
ATOM 1142 O O . VAL B 1 15 ? 4.317 -3.157 35.099 1.00 18.26 215 VAL B O 1
ATOM 1146 N N . SER B 1 16 ? 3.694 -2.704 32.974 1.00 17.21 216 SER B N 1
ATOM 1147 C CA . SER B 1 16 ? 3.131 -4.050 32.737 1.00 17.98 216 SER B CA 1
ATOM 1148 C C . SER B 1 16 ? 2.937 -4.252 31.242 1.00 18.53 216 SER B C 1
ATOM 1149 O O . SER B 1 16 ? 2.941 -3.258 30.498 1.00 19.57 216 SER B O 1
ATOM 1152 N N . LYS B 1 17 ? 2.777 -5.506 30.844 1.00 19.44 217 LYS B N 1
ATOM 1153 C CA . LYS B 1 17 ? 2.365 -5.863 29.470 1.00 22.46 217 LYS B CA 1
ATOM 1154 C C . LYS B 1 17 ? 1.298 -6.951 29.563 1.00 21.64 217 LYS B C 1
ATOM 1155 O O . LYS B 1 17 ? 1.337 -7.772 30.503 1.00 20.98 217 LYS B O 1
ATOM 1161 N N . TYR B 1 18 ? 0.363 -6.912 28.624 1.00 21.55 218 TYR B N 1
ATOM 1162 C CA . TYR B 1 18 ? -0.662 -7.955 28.400 1.00 23.08 218 TYR B CA 1
ATOM 1163 C C . TYR B 1 18 ? 0.036 -9.223 27.898 1.00 23.20 218 TYR B C 1
ATOM 1164 O O . TYR B 1 18 ? 0.964 -9.121 27.066 1.00 24.21 218 TYR B O 1
ATOM 1173 N N . ILE B 1 19 ? -0.386 -10.378 28.413 1.00 22.67 219 ILE B N 1
ATOM 1174 C CA . ILE B 1 19 ? 0.053 -11.726 27.949 1.00 26.23 219 ILE B CA 1
ATOM 1175 C C . ILE B 1 19 ? -1.108 -12.329 27.168 1.00 29.48 219 ILE B C 1
ATOM 1176 O O . ILE B 1 19 ? -2.112 -12.706 27.764 1.00 30.78 219 ILE B O 1
ATOM 1181 N N . PRO B 1 20 ? -1.034 -12.412 25.820 1.00 34.19 220 PRO B N 1
ATOM 1182 C CA . PRO B 1 20 ? -2.097 -13.047 25.040 1.00 37.80 220 PRO B CA 1
ATOM 1183 C C . PRO B 1 20 ? -2.357 -14.481 25.498 1.00 41.45 220 PRO B C 1
ATOM 1184 O O . PRO B 1 20 ? -1.428 -15.172 25.911 1.00 41.45 220 PRO B O 1
ATOM 1188 N N . PRO B 1 21 ? -3.620 -14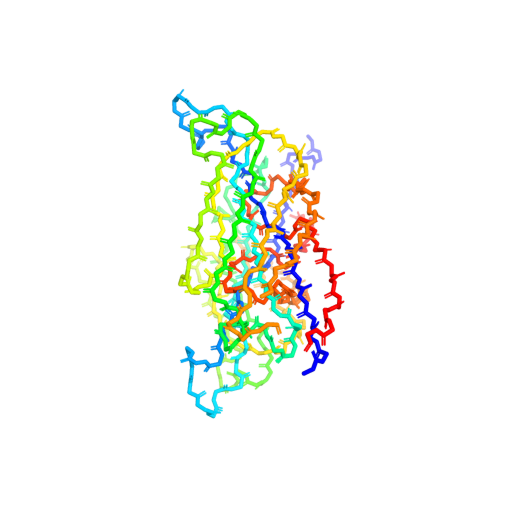.968 25.439 1.00 46.49 221 PRO B N 1
ATOM 1189 C CA . PRO B 1 21 ? -3.970 -16.297 25.947 1.00 50.86 221 PRO B CA 1
ATOM 1190 C C . PRO B 1 21 ? -3.156 -17.446 25.332 1.00 54.29 221 PRO B C 1
ATOM 1191 O O . PRO B 1 21 ? -2.880 -18.402 26.035 1.00 55.66 221 PRO B O 1
ATOM 1195 N N . ASP B 1 22 ? -2.797 -17.324 24.051 1.00 57.52 222 ASP B N 1
ATOM 1196 C CA . ASP B 1 22 ? -2.061 -18.364 23.282 1.00 64.32 222 ASP B CA 1
ATOM 1197 C C . ASP B 1 22 ? -0.602 -18.433 23.754 1.00 61.72 222 ASP B C 1
ATOM 1198 O O . ASP B 1 22 ? 0.046 -19.455 23.466 1.00 65.21 222 ASP B O 1
ATOM 1203 N N . LYS B 1 23 ? -0.105 -17.403 24.452 1.00 58.79 223 LYS B N 1
ATOM 1204 C CA . LYS B 1 23 ? 1.285 -17.356 24.984 1.00 59.88 223 LYS B CA 1
ATOM 1205 C C . LYS B 1 23 ? 1.297 -17.745 26.471 1.00 55.74 223 LYS B C 1
ATOM 1206 O O . LYS B 1 23 ? 2.256 -17.353 27.166 1.00 55.71 223 LYS B O 1
ATOM 1212 N N . ARG B 1 24 ? 0.286 -18.486 26.942 1.00 54.91 224 ARG B N 1
ATOM 1213 C CA . ARG B 1 24 ? 0.232 -19.042 28.323 1.00 56.01 224 ARG B CA 1
ATOM 1214 C C . ARG B 1 24 ? -0.651 -20.296 28.354 1.00 59.72 224 ARG B C 1
ATOM 1215 O O . ARG B 1 24 ? -1.343 -20.566 27.351 1.00 57.59 224 ARG B O 1
ATOM 1223 N N . GLU B 1 25 ? -0.619 -21.028 29.473 1.00 62.66 225 GLU B N 1
ATOM 1224 C CA . GLU B 1 25 ? -1.370 -22.296 29.690 1.00 69.57 225 GLU B CA 1
ATOM 1225 C C . GLU B 1 25 ? -2.871 -21.994 29.769 1.00 67.83 225 GLU B C 1
ATOM 1226 O O . GLU B 1 25 ? -3.228 -20.832 30.049 1.00 68.95 225 GLU B O 1
ATOM 1232 N N . GLU B 1 26 ? -3.711 -23.011 29.542 1.00 71.59 226 GLU B N 1
ATOM 1233 C CA . GLU B 1 26 ? -5.196 -22.894 29.569 1.00 72.53 226 GLU B CA 1
ATOM 1234 C C . GLU B 1 26 ? -5.667 -22.575 30.997 1.00 72.31 226 GLU B C 1
ATOM 1235 O O . GLU B 1 26 ? -6.679 -21.858 31.130 1.00 72.77 226 GLU B O 1
ATOM 1241 N N . ASN B 1 27 ? -4.951 -23.069 32.015 1.00 68.56 227 ASN B N 1
ATOM 1242 C CA . ASN B 1 27 ? -5.307 -22.916 33.455 1.00 66.61 227 ASN B CA 1
ATOM 1243 C C . ASN B 1 27 ? -4.682 -21.640 34.043 1.00 61.21 227 ASN B C 1
ATOM 1244 O O . ASN B 1 27 ? -5.042 -21.294 35.186 1.00 65.26 227 ASN B O 1
ATOM 1249 N N . ASP B 1 28 ? -3.783 -20.971 33.311 1.00 54.54 228 ASP B N 1
ATOM 1250 C CA . ASP B 1 28 ? -3.056 -19.760 33.783 1.00 47.20 228 ASP B CA 1
ATOM 1251 C C . ASP B 1 28 ? -3.971 -18.536 33.646 1.00 44.65 228 ASP B C 1
ATOM 1252 O O . ASP B 1 28 ? -4.193 -18.087 32.505 1.00 47.90 228 ASP B O 1
ATOM 1257 N N . GLN B 1 29 ? -4.456 -18.000 34.771 1.00 40.26 229 GLN B N 1
ATOM 1258 C CA . GLN B 1 29 ? -5.398 -16.847 34.809 1.00 39.04 229 GLN B CA 1
ATOM 1259 C C . GLN B 1 29 ? -4.632 -15.519 34.712 1.00 31.55 229 GLN B C 1
ATOM 1260 O O . GLN B 1 29 ? -5.300 -14.478 34.583 1.00 30.04 229 GLN B O 1
ATOM 1266 N N . SER B 1 30 ? -3.296 -15.534 34.759 1.00 30.29 230 SER B N 1
ATOM 1267 C CA . SER B 1 30 ? -2.460 -14.305 34.677 1.00 29.21 230 SER B CA 1
ATOM 1268 C C . SER B 1 30 ? -2.621 -13.664 33.293 1.00 28.81 230 SER B C 1
ATOM 1269 O O . SER B 1 30 ? -2.301 -14.328 32.293 1.00 36.18 230 SER B O 1
ATOM 1272 N N . THR B 1 31 ? -3.113 -12.425 33.245 1.00 22.92 231 THR B N 1
ATOM 1273 C CA . THR B 1 31 ? -3.343 -11.655 31.995 1.00 23.85 231 THR B CA 1
ATOM 1274 C C . THR B 1 31 ? -2.162 -10.720 31.721 1.00 22.46 231 THR B C 1
ATOM 1275 O O . THR B 1 31 ? -2.050 -10.238 30.578 1.00 23.88 231 THR B O 1
ATOM 1279 N N . HIS B 1 32 ? -1.324 -10.461 32.729 1.00 21.78 232 HIS B N 1
ATOM 1280 C CA . HIS B 1 32 ? -0.242 -9.450 32.656 1.00 20.12 232 HIS B CA 1
ATOM 1281 C C . HIS B 1 32 ? 1.038 -9.958 33.315 1.00 20.17 232 HIS B C 1
ATOM 1282 O O . HIS B 1 32 ? 0.958 -10.723 34.292 1.00 21.69 232 HIS B O 1
ATOM 1289 N N . LYS B 1 33 ? 2.169 -9.505 32.786 1.00 21.05 233 LYS B N 1
ATOM 1290 C CA . LYS B 1 33 ? 3.470 -9.457 33.492 1.00 21.29 233 LYS B CA 1
ATOM 1291 C C . LYS B 1 33 ? 3.640 -8.017 33.978 1.00 20.70 233 LYS B C 1
ATOM 1292 O O . LYS B 1 33 ? 3.561 -7.104 33.137 1.00 21.27 233 LYS B O 1
ATOM 1298 N N . TRP B 1 34 ? 3.811 -7.811 35.281 1.00 19.03 234 TRP B N 1
ATOM 1299 C CA . TRP B 1 34 ? 3.976 -6.449 35.845 1.00 18.71 234 TRP B CA 1
ATOM 1300 C C . TRP B 1 34 ? 5.295 -6.356 36.605 1.00 18.84 234 TRP B C 1
ATOM 1301 O O . TRP B 1 34 ? 5.821 -7.396 37.037 1.00 19.66 234 TRP B O 1
ATOM 1312 N N . MET B 1 35 ? 5.817 -5.138 36.717 1.00 18.33 235 MET B N 1
ATOM 1313 C CA . MET B 1 35 ? 7.043 -4.853 37.497 1.00 19.03 235 MET B CA 1
ATOM 1314 C C . MET B 1 35 ? 6.803 -3.608 38.346 1.00 18.29 235 MET B C 1
ATOM 1315 O O . MET B 1 35 ? 6.467 -2.555 37.777 1.00 17.65 235 MET B O 1
ATOM 1320 N N . VAL B 1 36 ? 6.944 -3.750 39.662 1.00 17.68 236 VAL B N 1
ATOM 1321 C CA . VAL B 1 36 ? 6.934 -2.606 40.613 1.00 18.53 236 VAL B CA 1
ATOM 1322 C C . VAL B 1 36 ? 8.396 -2.239 40.848 1.00 18.14 236 VAL B C 1
ATOM 1323 O O . VAL B 1 36 ? 9.211 -3.156 41.036 1.00 19.77 236 VAL B O 1
ATOM 1327 N N . TYR B 1 37 ? 8.712 -0.950 40.792 1.00 18.71 237 TYR B N 1
ATOM 1328 C CA . TYR B 1 37 ? 10.093 -0.441 40.962 1.00 19.20 237 TYR B CA 1
ATOM 1329 C C . TYR B 1 37 ? 10.086 0.670 42.009 1.00 19.36 237 TYR B C 1
ATOM 1330 O O . TYR B 1 37 ? 9.071 1.370 42.192 1.00 18.07 237 TYR B O 1
ATOM 1339 N N . VAL B 1 38 ? 11.208 0.789 42.706 1.00 20.22 238 VAL B N 1
ATOM 1340 C CA . VAL B 1 38 ? 11.504 1.925 43.616 1.00 21.25 238 VAL B CA 1
ATOM 1341 C C . VAL B 1 38 ? 12.697 2.654 43.004 1.00 22.32 238 VAL B C 1
ATOM 1342 O O . VAL B 1 38 ? 13.746 2.006 42.822 1.00 24.15 238 VAL B O 1
ATOM 1346 N N . ARG B 1 39 ? 12.508 3.920 42.632 1.00 22.58 239 ARG B N 1
ATOM 1347 C CA . ARG B 1 39 ? 13.554 4.755 41.992 1.00 24.94 239 ARG B CA 1
ATOM 1348 C C . ARG B 1 39 ? 13.636 6.095 42.723 1.00 25.81 239 ARG B C 1
ATOM 1349 O O . ARG B 1 39 ? 12.684 6.456 43.441 1.00 26.43 239 ARG B O 1
ATOM 1357 N N . GLY B 1 40 ? 14.755 6.790 42.542 1.00 27.60 240 GLY B N 1
ATOM 1358 C CA . GLY B 1 40 ? 14.937 8.177 42.994 1.00 29.77 240 GLY B CA 1
ATOM 1359 C C . GLY B 1 40 ? 14.474 9.151 41.933 1.00 31.63 240 GLY B C 1
ATOM 1360 O O . GLY B 1 40 ? 14.134 8.707 40.811 1.00 30.94 240 GLY B O 1
ATOM 1361 N N . SER B 1 41 ? 14.449 10.434 42.287 1.00 34.29 241 SER B N 1
ATOM 1362 C CA . SER B 1 41 ? 14.128 11.558 41.376 1.00 35.71 241 SER B CA 1
ATOM 1363 C C . SER B 1 41 ? 15.236 11.701 40.330 1.00 37.85 241 SER B C 1
ATOM 1364 O O . SER B 1 41 ? 16.420 11.453 40.666 1.00 34.48 241 SER B O 1
ATOM 1367 N N . ARG B 1 42 ? 14.845 12.105 39.118 1.00 40.97 242 ARG B N 1
ATOM 1368 C CA . ARG B 1 42 ? 15.736 12.540 38.011 1.00 46.69 242 ARG B CA 1
ATOM 1369 C C . ARG B 1 42 ? 16.862 13.418 38.570 1.00 44.52 242 ARG B C 1
ATOM 1370 O O . ARG B 1 42 ? 18.035 13.190 38.208 1.00 48.92 242 ARG B O 1
ATOM 1378 N N . ARG B 1 43 ? 16.516 14.367 39.444 1.00 40.79 243 ARG B N 1
ATOM 1379 C CA . ARG B 1 43 ? 17.423 15.470 39.853 1.00 40.71 243 ARG B CA 1
ATOM 1380 C C . ARG B 1 43 ? 18.160 15.120 41.154 1.00 34.88 243 ARG B C 1
ATOM 1381 O O . ARG B 1 43 ? 18.782 16.034 41.716 1.00 32.00 243 ARG B O 1
ATOM 1389 N N . GLU B 1 44 ? 18.147 13.853 41.586 1.00 33.14 244 GLU B N 1
ATOM 1390 C CA . GLU B 1 44 ? 18.807 13.411 42.845 1.00 32.88 244 GLU B CA 1
ATOM 1391 C C . GLU B 1 44 ? 19.725 12.223 42.559 1.00 34.23 244 GLU B C 1
ATOM 1392 O O . GLU B 1 44 ? 19.583 11.554 41.537 1.00 35.32 244 GLU B O 1
ATOM 1398 N N . PRO B 1 45 ? 20.710 11.931 43.441 1.00 33.17 245 PRO B N 1
ATOM 1399 C CA . PRO B 1 45 ? 21.572 10.762 43.269 1.00 34.05 245 PRO B CA 1
ATOM 1400 C C . PRO B 1 45 ? 20.784 9.445 43.359 1.00 34.86 245 PRO B C 1
ATOM 1401 O O . PRO B 1 45 ? 19.642 9.468 43.776 1.00 34.81 245 PRO B O 1
ATOM 1405 N N . SER B 1 46 ? 21.412 8.334 42.969 1.00 37.99 246 SER B N 1
ATOM 1406 C CA . SER B 1 46 ? 20.843 6.964 43.071 1.00 37.11 246 SER B CA 1
ATOM 1407 C C . SER B 1 46 ? 20.368 6.726 44.510 1.00 33.72 246 SER B C 1
ATOM 1408 O O . SER B 1 46 ? 21.089 7.130 45.441 1.00 34.81 246 SER B O 1
ATOM 1411 N N . ILE B 1 47 ? 19.196 6.109 44.690 1.00 33.61 247 ILE B N 1
ATOM 1412 C CA . ILE B 1 47 ? 18.615 5.823 46.039 1.00 35.36 247 ILE B CA 1
ATOM 1413 C C . ILE B 1 47 ? 19.458 4.758 46.752 1.00 36.23 247 ILE B C 1
ATOM 1414 O O . ILE B 1 47 ? 19.326 4.647 47.983 1.00 37.73 247 ILE B O 1
ATOM 1419 N N . ASN B 1 48 ? 20.301 4.029 46.012 1.00 37.61 248 ASN B N 1
ATOM 1420 C CA . ASN B 1 48 ? 21.233 2.992 46.538 1.00 42.18 248 ASN B CA 1
ATOM 1421 C C . ASN B 1 48 ? 22.078 3.561 47.687 1.00 42.22 248 ASN B C 1
ATOM 1422 O O . ASN B 1 48 ? 22.462 2.777 48.572 1.00 43.61 248 ASN B O 1
ATOM 1427 N N . HIS B 1 49 ? 22.360 4.867 47.676 1.00 42.31 249 HIS B N 1
ATOM 1428 C CA . HIS B 1 49 ? 23.225 5.541 48.681 1.00 43.77 249 HIS B CA 1
ATOM 1429 C C . HIS B 1 49 ? 22.554 5.544 50.062 1.00 45.62 249 HIS B C 1
ATOM 1430 O O . HIS B 1 49 ? 23.299 5.546 51.051 1.00 49.18 249 HIS B O 1
ATOM 1437 N N . PHE B 1 50 ? 21.215 5.532 50.147 1.00 42.81 250 PHE B N 1
ATOM 1438 C CA . PHE B 1 50 ? 20.502 5.639 51.451 1.00 45.36 250 PHE B CA 1
ATOM 1439 C C . PHE B 1 50 ? 19.418 4.567 51.636 1.00 42.50 250 PHE B C 1
ATOM 1440 O O . PHE B 1 50 ? 18.884 4.504 52.759 1.00 45.04 250 PHE B O 1
ATOM 1448 N N . VAL B 1 51 ? 19.105 3.752 50.621 1.00 39.35 251 VAL B N 1
ATOM 1449 C CA . VAL B 1 51 ? 18.155 2.606 50.760 1.00 36.75 251 VAL B CA 1
ATOM 1450 C C . VAL B 1 51 ? 18.969 1.342 51.053 1.00 37.25 251 VAL B C 1
ATOM 1451 O O . VAL B 1 51 ? 19.797 0.967 50.204 1.00 38.06 251 VAL B O 1
ATOM 1455 N N . LYS B 1 52 ? 18.724 0.718 52.209 1.00 37.34 252 LYS B N 1
ATOM 1456 C CA . LYS B 1 52 ? 19.382 -0.541 52.649 1.00 39.63 252 LYS B CA 1
ATOM 1457 C C . LYS B 1 52 ? 18.693 -1.736 51.984 1.00 37.54 252 LYS B C 1
ATOM 1458 O O . LYS B 1 52 ? 19.399 -2.624 51.475 1.00 40.11 252 LYS B O 1
ATOM 1464 N N . LYS B 1 53 ? 17.359 -1.758 51.999 1.00 34.31 253 LYS B N 1
ATOM 1465 C CA . LYS B 1 53 ? 16.553 -2.891 51.481 1.00 31.63 253 LYS B CA 1
ATOM 1466 C C . LYS B 1 53 ? 15.115 -2.425 51.250 1.00 30.04 253 LYS B C 1
ATOM 1467 O O . LYS B 1 53 ? 14.699 -1.424 51.867 1.00 30.11 253 LYS B O 1
ATOM 1473 N N . VAL B 1 54 ? 14.389 -3.142 50.393 1.00 27.99 254 VAL B N 1
ATOM 1474 C CA . VAL B 1 54 ? 12.939 -2.915 50.135 1.00 26.76 254 VAL B CA 1
ATOM 1475 C C . VAL B 1 54 ? 12.206 -4.236 50.364 1.00 26.90 254 VAL B C 1
ATOM 1476 O O . VAL B 1 54 ? 12.672 -5.277 49.860 1.00 27.81 254 VAL B O 1
ATOM 1480 N N . TRP B 1 55 ? 11.108 -4.177 51.117 1.00 26.78 255 TRP B N 1
ATOM 1481 C CA . TRP B 1 55 ? 10.158 -5.296 51.324 1.00 28.01 255 TRP B CA 1
ATOM 1482 C C . TRP B 1 55 ? 8.918 -5.030 50.474 1.00 27.36 255 TRP B C 1
ATOM 1483 O O . TRP B 1 55 ? 8.269 -3.986 50.684 1.00 29.54 255 TRP B O 1
ATOM 1494 N N . PHE B 1 56 ? 8.635 -5.924 49.529 1.00 27.36 256 PHE B N 1
ATOM 1495 C CA . PHE B 1 56 ? 7.410 -5.902 48.695 1.00 26.18 256 PHE B CA 1
ATOM 1496 C C . PHE B 1 56 ? 6.375 -6.818 49.351 1.00 26.58 256 PHE B C 1
ATOM 1497 O O . PHE B 1 56 ? 6.589 -8.043 49.380 1.00 26.45 256 PHE B O 1
ATOM 1505 N N . PHE B 1 57 ? 5.313 -6.226 49.899 1.00 25.68 257 PHE B N 1
ATOM 1506 C CA . PHE B 1 57 ? 4.142 -6.950 50.453 1.00 26.93 257 PHE B CA 1
ATOM 1507 C C . PHE B 1 57 ? 3.107 -7.107 49.338 1.00 26.54 257 PHE B C 1
ATOM 1508 O O . PHE B 1 57 ? 2.549 -6.086 48.894 1.00 27.25 257 PHE B O 1
ATOM 1516 N N . LEU B 1 58 ? 2.890 -8.346 48.890 1.00 26.44 258 LEU B N 1
ATOM 1517 C CA . LEU B 1 58 ? 2.009 -8.679 47.741 1.00 26.28 258 LEU B CA 1
ATOM 1518 C C . LEU B 1 58 ? 0.644 -9.162 48.230 1.00 26.60 258 LEU B C 1
ATOM 1519 O O . LEU B 1 58 ? 0.488 -9.478 49.428 1.00 28.76 258 LEU B O 1
ATOM 1524 N N . HIS B 1 59 ? -0.296 -9.245 47.292 1.00 26.24 259 HIS B N 1
ATOM 1525 C CA . HIS B 1 59 ? -1.663 -9.780 47.501 1.00 27.66 259 HIS B CA 1
ATOM 1526 C C . HIS B 1 59 ? -1.571 -11.211 48.030 1.00 28.69 259 HIS B C 1
ATOM 1527 O O . HIS B 1 59 ? -0.679 -11.955 47.629 1.00 28.33 259 HIS B O 1
ATOM 1534 N N . PRO B 1 60 ? -2.463 -11.636 48.958 1.00 31.71 260 PRO B N 1
ATOM 1535 C CA . PRO B 1 60 ? -2.438 -13.001 49.491 1.00 32.78 260 PRO B CA 1
ATOM 1536 C C . PRO B 1 60 ? -2.512 -14.136 48.454 1.00 32.89 260 PRO B C 1
ATOM 1537 O O . PRO B 1 60 ? -2.173 -15.249 48.810 1.00 33.57 260 PRO B O 1
ATOM 1541 N N . SER B 1 61 ? -2.933 -13.850 47.215 1.00 32.58 261 SER B N 1
ATOM 1542 C CA . SER B 1 61 ? -2.944 -14.82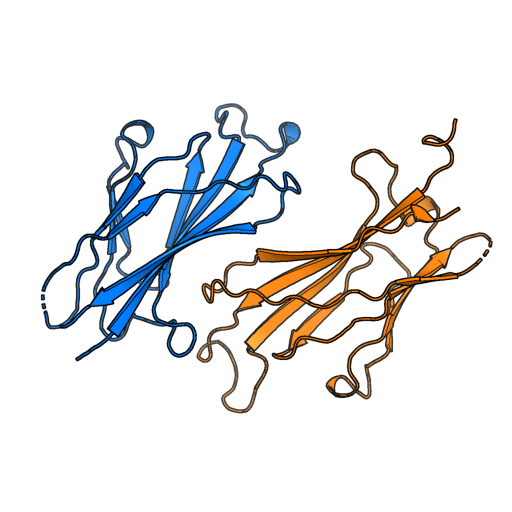5 46.093 1.00 32.80 261 SER B CA 1
ATOM 1543 C C . SER B 1 61 ? -1.511 -15.258 45.745 1.00 32.42 261 SER B C 1
ATOM 1544 O O . SER B 1 61 ? -1.366 -16.298 45.080 1.00 38.12 261 SER B O 1
ATOM 1547 N N . TYR B 1 62 ? -0.496 -14.500 46.183 1.00 29.03 262 TYR B N 1
ATOM 1548 C CA . TYR B 1 62 ? 0.944 -14.789 45.939 1.00 30.09 262 TYR B CA 1
ATOM 1549 C C . TYR B 1 62 ? 1.533 -15.640 47.071 1.00 32.94 262 TYR B C 1
ATOM 1550 O O . TYR B 1 62 ? 2.707 -16.036 46.951 1.00 34.89 262 TYR B O 1
ATOM 1559 N N . LYS B 1 63 ? 0.753 -15.928 48.118 1.00 35.08 263 LYS B N 1
ATOM 1560 C CA . LYS B 1 63 ? 1.157 -16.855 49.210 1.00 40.00 263 LYS B CA 1
ATOM 1561 C C . LYS B 1 63 ? 1.572 -18.188 48.590 1.00 42.44 263 LYS B C 1
ATOM 1562 O O . LYS B 1 63 ? 0.950 -18.640 47.631 1.00 44.13 263 LYS B O 1
ATOM 1568 N N . PRO B 1 64 ? 2.620 -18.867 49.111 1.00 45.28 264 PRO B N 1
ATOM 1569 C CA . PRO B 1 64 ? 3.320 -18.441 50.326 1.00 46.06 264 PRO B CA 1
ATOM 1570 C C . PRO B 1 64 ? 4.395 -17.353 50.147 1.00 45.96 264 PRO B C 1
ATOM 1571 O O . PRO B 1 64 ? 4.969 -16.955 51.144 1.00 51.06 264 PRO B O 1
ATOM 1575 N N . ASN B 1 65 ? 4.631 -16.885 48.915 1.00 44.41 265 ASN B N 1
ATOM 1576 C CA . ASN B 1 65 ? 5.702 -15.904 48.582 1.00 43.65 265 ASN B CA 1
ATOM 1577 C C . ASN B 1 65 ? 5.088 -14.504 48.435 1.00 39.47 265 ASN B C 1
ATOM 1578 O O . ASN B 1 65 ? 5.305 -13.861 47.386 1.00 38.67 265 ASN B O 1
ATOM 1583 N N . ASP B 1 66 ? 4.370 -14.040 49.463 1.00 35.56 266 ASP B N 1
ATOM 1584 C CA . ASP B 1 66 ? 3.619 -12.753 49.443 1.00 35.42 266 ASP B CA 1
ATOM 1585 C C . ASP B 1 66 ? 4.442 -11.645 50.118 1.00 31.70 266 ASP B C 1
ATOM 1586 O O . ASP B 1 66 ? 3.954 -10.504 50.182 1.00 32.07 266 ASP B O 1
ATOM 1591 N N . LEU B 1 67 ? 5.645 -11.957 50.600 1.00 32.70 267 LEU B N 1
ATOM 1592 C CA . LEU B 1 67 ? 6.601 -10.950 51.133 1.00 33.46 267 LEU B CA 1
ATOM 1593 C C . LEU B 1 67 ? 7.977 -11.226 50.525 1.00 33.43 267 LEU B C 1
ATOM 1594 O O . LEU B 1 67 ? 8.565 -12.275 50.852 1.00 35.41 267 LEU B O 1
ATOM 1599 N N . VAL B 1 68 ? 8.452 -10.324 49.664 1.00 30.62 268 VAL B N 1
ATOM 1600 C CA . VAL B 1 68 ? 9.736 -10.485 48.923 1.00 31.63 268 VAL B CA 1
ATOM 1601 C C . VAL B 1 68 ? 10.658 -9.323 49.295 1.00 29.40 268 VAL B C 1
ATOM 1602 O O . VAL B 1 68 ? 10.271 -8.153 49.101 1.00 28.76 268 VAL B O 1
ATOM 1606 N N . GLU B 1 69 ? 11.838 -9.652 49.816 1.00 31.05 269 GLU B N 1
ATOM 1607 C CA . GLU B 1 69 ? 12.884 -8.665 50.166 1.00 30.91 269 GLU B CA 1
ATOM 1608 C C . GLU B 1 69 ? 13.843 -8.535 48.983 1.00 31.50 269 GLU B C 1
ATOM 1609 O O . GLU B 1 69 ? 14.256 -9.575 48.426 1.00 32.78 269 GLU B O 1
ATOM 1615 N N . VAL B 1 70 ? 14.170 -7.297 48.618 1.00 31.02 270 VAL B N 1
ATOM 1616 C CA . VAL B 1 70 ? 15.268 -6.966 47.667 1.00 33.15 270 VAL B CA 1
ATOM 1617 C C . VAL B 1 70 ? 16.265 -6.065 48.404 1.00 34.27 270 VAL B C 1
ATOM 1618 O O . VAL B 1 70 ? 15.879 -4.950 48.790 1.00 33.96 270 VAL B O 1
ATOM 1622 N N . ARG B 1 71 ? 17.488 -6.559 48.624 1.00 40.11 271 ARG B N 1
ATOM 1623 C CA . ARG B 1 71 ? 18.537 -5.868 49.424 1.00 43.58 271 ARG B CA 1
ATOM 1624 C C . ARG B 1 71 ? 19.467 -5.068 48.510 1.00 47.61 271 ARG B C 1
ATOM 1625 O O . ARG B 1 71 ? 19.911 -3.983 48.931 1.00 53.57 271 ARG B O 1
ATOM 1633 N N . GLU B 1 72 ? 19.770 -5.600 47.325 1.00 48.44 272 GLU B N 1
ATOM 1634 C CA . GLU B 1 72 ? 20.698 -4.973 46.350 1.00 53.75 272 GLU B CA 1
ATOM 1635 C C . GLU B 1 72 ? 19.886 -4.385 45.201 1.00 48.43 272 GLU B C 1
ATOM 1636 O O . GLU B 1 72 ? 18.861 -4.943 44.811 1.00 48.49 272 GLU B O 1
ATOM 1642 N N . PRO B 1 73 ? 20.321 -3.240 44.630 1.00 46.67 273 PRO B N 1
ATOM 1643 C CA . PRO B 1 73 ? 19.651 -2.656 43.470 1.00 43.60 273 PRO B CA 1
ATOM 1644 C C . PRO B 1 73 ? 19.890 -3.496 42.219 1.00 41.42 273 PRO B C 1
ATOM 1645 O O . PRO B 1 73 ? 20.880 -4.222 42.146 1.00 40.89 273 PRO B O 1
ATOM 1649 N N . PRO B 1 74 ? 19.017 -3.413 41.189 1.00 37.51 274 PRO B N 1
ATOM 1650 C CA . PRO B 1 74 ? 17.862 -2.512 41.199 1.00 33.50 274 PRO B CA 1
ATOM 1651 C C . PRO B 1 74 ? 16.706 -3.004 42.086 1.00 29.45 274 PRO B C 1
ATOM 1652 O O . PRO B 1 74 ? 16.480 -4.200 42.152 1.00 29.05 274 PRO B O 1
ATOM 1656 N N . PHE B 1 75 ? 16.007 -2.076 42.746 1.00 25.49 275 PHE B N 1
ATOM 1657 C CA . PHE B 1 75 ? 14.880 -2.380 43.665 1.00 24.80 275 PHE B CA 1
ATOM 1658 C C . PHE B 1 75 ? 13.602 -2.505 42.840 1.00 23.99 275 PHE B C 1
ATOM 1659 O O . PHE B 1 75 ? 12.778 -1.570 42.811 1.00 23.71 275 PHE B O 1
ATOM 1667 N N A HIS B 1 76 ? 13.436 -3.638 42.161 0.50 24.31 276 HIS B N 1
ATOM 1668 N N B HIS B 1 76 ? 13.472 -3.652 42.165 0.50 24.12 276 HIS B N 1
ATOM 1669 C CA A HIS B 1 76 ? 12.214 -3.933 41.374 0.50 25.52 276 HIS B CA 1
ATOM 1670 C CA B HIS B 1 76 ? 12.331 -4.021 41.287 0.50 26.37 276 HIS B CA 1
ATOM 1671 C C A HIS B 1 76 ? 11.796 -5.380 41.612 0.50 24.49 276 HIS B C 1
ATOM 1672 C C B HIS B 1 76 ? 11.777 -5.379 41.725 0.50 25.75 276 HIS B C 1
ATOM 1673 O O A HIS B 1 76 ? 12.655 -6.198 41.973 0.50 24.32 276 HIS B O 1
ATOM 1674 O O B HIS B 1 76 ? 12.529 -6.144 42.355 0.50 27.84 276 HIS B O 1
ATOM 1687 N N . LEU B 1 77 ? 10.511 -5.652 41.408 1.00 23.46 277 LEU B N 1
ATOM 1688 C CA . LEU B 1 77 ? 9.913 -7.000 41.528 1.00 23.42 277 LEU B CA 1
ATOM 1689 C C . LEU B 1 77 ? 8.989 -7.191 40.331 1.00 21.90 277 LEU B C 1
ATOM 1690 O O . LEU B 1 77 ? 8.074 -6.360 40.151 1.00 21.75 277 LEU B O 1
ATOM 1695 N N . THR B 1 78 ? 9.252 -8.225 39.538 1.00 21.77 278 THR B N 1
ATOM 1696 C CA . THR B 1 78 ? 8.438 -8.601 38.357 1.00 21.36 278 THR B CA 1
ATOM 1697 C C . THR B 1 78 ? 7.643 -9.857 38.706 1.00 21.77 278 THR B C 1
ATOM 1698 O O . THR B 1 78 ? 8.250 -10.836 39.183 1.00 23.03 278 THR B O 1
ATOM 1702 N N . ARG B 1 79 ? 6.330 -9.810 38.486 1.00 21.48 279 ARG B N 1
ATOM 1703 C CA . ARG B 1 79 ? 5.403 -10.933 38.756 1.00 21.35 279 ARG B CA 1
ATOM 1704 C C . ARG B 1 79 ? 4.348 -10.989 37.653 1.00 21.18 279 ARG B C 1
ATOM 1705 O O . ARG B 1 79 ? 4.139 -9.972 36.964 1.00 22.44 279 ARG B O 1
ATOM 1713 N N . ARG B 1 80 ? 3.711 -12.149 37.517 1.00 22.65 280 ARG B N 1
ATOM 1714 C CA . ARG B 1 80 ? 2.536 -12.357 36.639 1.00 22.60 280 ARG B CA 1
ATOM 1715 C C . ARG B 1 80 ? 1.272 -12.233 37.493 1.00 22.52 280 ARG B C 1
ATOM 1716 O O . ARG B 1 80 ? 1.312 -12.614 38.673 1.00 23.79 280 ARG B O 1
ATOM 1724 N N . GLY B 1 81 ? 0.191 -11.708 36.919 1.00 20.37 281 GLY B N 1
ATOM 1725 C CA . GLY B 1 81 ? -1.114 -11.633 37.600 1.00 21.26 281 GLY B CA 1
ATOM 1726 C C . GLY B 1 81 ? -2.185 -11.090 36.679 1.00 22.21 281 GLY B C 1
ATOM 1727 O O . GLY B 1 81 ? -1.853 -10.758 35.528 1.00 24.97 281 GLY B O 1
ATOM 1728 N N . TRP B 1 82 ? -3.428 -11.014 37.153 1.00 23.13 282 TRP B N 1
ATOM 1729 C CA . TRP B 1 82 ? -4.537 -10.364 36.403 1.00 24.68 282 TRP B CA 1
ATOM 1730 C C . TRP B 1 82 ? -5.124 -9.194 37.199 1.00 24.68 282 TRP B C 1
ATOM 1731 O O . TRP B 1 82 ? -5.631 -8.248 36.558 1.00 26.77 282 TRP B O 1
ATOM 1742 N N . GLY B 1 83 ? -5.067 -9.252 38.532 1.00 22.19 283 GLY B N 1
ATOM 1743 C CA . GLY B 1 83 ? -5.805 -8.331 39.413 1.00 20.94 283 GLY B CA 1
ATOM 1744 C C . GLY B 1 83 ? -4.966 -7.136 39.818 1.00 19.09 283 GLY B C 1
ATOM 1745 O O . GLY B 1 83 ? -3.764 -7.311 40.097 1.00 19.71 283 GLY B O 1
ATOM 1746 N N . GLU B 1 84 ? -5.581 -5.955 39.848 1.00 17.86 284 GLU B N 1
ATOM 1747 C CA . GLU B 1 84 ? -4.987 -4.745 40.462 1.00 17.32 284 GLU B CA 1
ATOM 1748 C C . GLU B 1 84 ? -5.238 -4.826 41.969 1.00 18.14 284 GLU B C 1
ATOM 1749 O O . GLU B 1 84 ? -6.293 -5.342 42.386 1.00 18.11 284 GLU B O 1
ATOM 1755 N N . PHE B 1 85 ? -4.272 -4.363 42.751 1.00 18.19 285 PHE B N 1
ATOM 1756 C CA . PHE B 1 85 ? -4.335 -4.351 44.231 1.00 18.66 285 PHE B CA 1
ATOM 1757 C C . PHE B 1 85 ? -3.328 -3.328 44.732 1.00 19.01 285 PHE B C 1
ATOM 1758 O O . PHE B 1 85 ? -2.446 -2.912 43.982 1.00 18.61 285 PHE B O 1
ATOM 1766 N N . PRO B 1 86 ? -3.458 -2.874 45.996 1.00 20.34 286 PRO B N 1
ATOM 1767 C CA . PRO B 1 86 ? -2.479 -1.969 46.590 1.00 21.13 286 PRO B CA 1
ATOM 1768 C C . PRO B 1 86 ? -1.244 -2.746 47.066 1.00 20.87 286 PRO B C 1
ATOM 1769 O O . PRO B 1 86 ? -1.340 -3.518 48.009 1.00 22.69 286 PRO B O 1
ATOM 1773 N N . VAL B 1 87 ? -0.120 -2.533 46.385 1.00 20.41 287 VAL B N 1
ATOM 1774 C CA . VAL B 1 87 ? 1.209 -3.066 46.790 1.00 21.77 287 VAL B CA 1
ATOM 1775 C C . VAL B 1 87 ? 1.693 -2.185 47.941 1.00 22.10 287 VAL B C 1
ATOM 1776 O O . VAL B 1 87 ? 1.686 -0.950 47.789 1.00 23.98 287 VAL B O 1
ATOM 1780 N N A ARG B 1 88 ? 2.056 -2.785 49.076 0.50 23.31 288 ARG B N 1
ATOM 1781 N N B ARG B 1 88 ? 2.105 -2.796 49.052 0.50 23.70 288 ARG B N 1
ATOM 1782 C CA A ARG B 1 88 ? 2.766 -2.056 50.157 0.50 24.25 288 ARG B CA 1
ATOM 1783 C CA B ARG B 1 88 ? 2.764 -2.078 50.172 0.50 25.07 288 ARG B CA 1
ATOM 1784 C C A ARG B 1 88 ? 4.267 -2.249 49.941 0.50 24.17 288 ARG B C 1
ATOM 1785 C C B ARG B 1 88 ? 4.278 -2.248 50.014 0.50 24.78 288 ARG B C 1
ATOM 1786 O O A ARG B 1 88 ? 4.719 -3.411 49.873 0.50 24.20 288 ARG B O 1
ATOM 1787 O O B ARG B 1 88 ? 4.755 -3.399 50.067 0.50 25.86 288 ARG B O 1
ATOM 1802 N N . VAL B 1 89 ? 4.987 -1.138 49.795 1.00 24.43 289 VAL B N 1
ATOM 1803 C CA . VAL B 1 89 ? 6.457 -1.113 49.582 1.00 25.35 289 VAL B CA 1
ATOM 1804 C C . VAL B 1 89 ? 7.064 -0.476 50.829 1.00 25.78 289 VAL B C 1
ATOM 1805 O O . VAL B 1 89 ? 6.815 0.723 51.065 1.00 27.33 289 VAL B O 1
ATOM 1809 N N . GLN B 1 90 ? 7.775 -1.274 51.621 1.00 27.37 290 GLN B N 1
ATOM 1810 C CA . GLN B 1 90 ? 8.431 -0.816 52.867 1.00 29.78 290 GLN B CA 1
ATOM 1811 C C . GLN B 1 90 ? 9.905 -0.563 52.556 1.00 29.18 290 GLN B C 1
ATOM 1812 O O . GLN B 1 90 ? 10.630 -1.537 52.276 1.00 30.03 290 GLN B O 1
ATOM 1818 N N . VAL B 1 91 ? 10.309 0.707 52.564 1.00 29.46 291 VAL B N 1
ATOM 1819 C CA . VAL B 1 91 ? 11.693 1.142 52.231 1.00 30.75 291 VAL B CA 1
ATOM 1820 C C . VAL B 1 91 ? 12.443 1.323 53.551 1.00 32.59 291 VAL B C 1
ATOM 1821 O O . VAL B 1 91 ? 11.998 2.144 54.374 1.00 35.59 291 VAL B O 1
ATOM 1825 N N . HIS B 1 92 ? 13.513 0.551 53.743 1.00 32.58 292 HIS B N 1
ATOM 1826 C CA . HIS B 1 92 ? 14.414 0.612 54.923 1.00 35.95 292 HIS B CA 1
ATOM 1827 C C . HIS B 1 92 ? 15.645 1.447 54.562 1.00 38.77 292 HIS B C 1
ATOM 1828 O O . HIS B 1 92 ? 16.238 1.192 53.495 1.00 39.29 292 HIS B O 1
ATOM 1835 N N . PHE B 1 93 ? 16.006 2.403 55.421 1.00 43.88 293 PHE B N 1
ATOM 1836 C CA . PHE B 1 93 ? 17.097 3.381 55.185 1.00 46.32 293 PHE B CA 1
ATOM 1837 C C . PHE B 1 93 ? 18.337 2.974 55.988 1.00 50.08 293 PHE B C 1
ATOM 1838 O O . PHE B 1 93 ? 18.198 2.288 57.021 1.00 53.64 293 PHE B O 1
ATOM 1846 N N . LYS B 1 94 ? 19.513 3.382 55.504 1.00 55.32 294 LYS B N 1
ATOM 1847 C CA . LYS B 1 94 ? 20.833 3.131 56.143 1.00 59.00 294 LYS B CA 1
ATOM 1848 C C . LYS B 1 94 ? 21.085 4.188 57.227 1.00 67.75 294 LYS B C 1
ATOM 1849 O O . LYS B 1 94 ? 21.959 5.054 57.018 1.00 72.57 294 LYS B O 1
ATOM 1855 N N . ASP B 1 95 ? 20.349 4.120 58.341 1.00 72.71 295 ASP B N 1
ATOM 1856 C CA . ASP B 1 95 ? 20.496 5.048 59.496 1.00 78.54 295 ASP B CA 1
ATOM 1857 C C . ASP B 1 95 ? 19.814 4.438 60.727 1.00 80.33 295 ASP B C 1
ATOM 1858 O O . ASP B 1 95 ? 20.434 3.547 61.339 1.00 83.62 295 ASP B O 1
ATOM 1863 N N . LYS B 1 99 ? 15.294 5.036 59.528 1.00 56.19 299 LYS B N 1
ATOM 1864 C CA . LYS B 1 99 ? 14.067 4.314 59.963 1.00 53.88 299 LYS B CA 1
ATOM 1865 C C . LYS B 1 99 ? 13.504 3.530 58.770 1.00 53.10 299 LYS B C 1
ATOM 1866 O O . LYS B 1 99 ? 14.312 3.005 57.973 1.00 51.38 299 LYS B O 1
ATOM 1868 N N . ARG B 1 100 ? 12.175 3.436 58.658 1.00 49.15 300 ARG B N 1
ATOM 1869 C CA . ARG B 1 100 ? 11.490 2.842 57.479 1.00 45.69 300 ARG B CA 1
ATOM 1870 C C . ARG B 1 100 ? 10.195 3.607 57.195 1.00 45.50 300 ARG B C 1
ATOM 1871 O O . ARG B 1 100 ? 9.623 4.183 58.137 1.00 47.90 300 ARG B O 1
ATOM 1879 N N . ILE B 1 101 ? 9.758 3.598 55.934 1.00 38.32 301 ILE B N 1
ATOM 1880 C CA . ILE B 1 101 ? 8.470 4.204 55.489 1.00 40.16 301 ILE B CA 1
ATOM 1881 C C . ILE B 1 101 ? 7.677 3.144 54.723 1.00 35.94 301 ILE B C 1
ATOM 1882 O O . ILE B 1 101 ? 8.305 2.314 54.032 1.00 35.76 301 ILE B O 1
ATOM 1887 N N . ASP B 1 102 ? 6.353 3.165 54.879 1.00 35.44 302 ASP B N 1
ATOM 1888 C CA . ASP B 1 102 ? 5.395 2.356 54.083 1.00 35.56 302 ASP B CA 1
ATOM 1889 C C . ASP B 1 102 ? 4.867 3.237 52.950 1.00 32.24 302 ASP B C 1
ATOM 1890 O O . ASP B 1 102 ? 4.372 4.342 53.244 1.00 34.80 302 ASP B O 1
ATOM 1895 N N . ILE B 1 103 ? 5.004 2.780 51.706 1.00 27.56 303 ILE B N 1
ATOM 1896 C CA . ILE B 1 103 ? 4.408 3.436 50.507 1.00 26.51 303 ILE B CA 1
ATOM 1897 C C . ILE B 1 103 ? 3.391 2.461 49.915 1.00 25.14 303 ILE B C 1
ATOM 1898 O O . ILE B 1 103 ? 3.791 1.337 49.551 1.00 26.29 303 ILE B O 1
ATOM 1903 N N . ILE B 1 104 ? 2.127 2.873 49.841 1.00 24.75 304 ILE B N 1
ATOM 1904 C CA . ILE B 1 104 ? 1.054 2.086 49.171 1.00 23.99 304 ILE B CA 1
ATOM 1905 C C . ILE B 1 104 ? 1.015 2.530 47.710 1.00 22.94 304 ILE B C 1
ATOM 1906 O O . ILE B 1 104 ? 0.787 3.727 47.456 1.00 23.53 304 ILE B O 1
ATOM 1911 N N . HIS B 1 105 ? 1.279 1.602 46.795 1.00 22.02 305 HIS B N 1
ATOM 1912 C CA . HIS B 1 105 ? 1.205 1.841 45.335 1.00 20.70 305 HIS B CA 1
ATOM 1913 C C . HIS B 1 105 ? 0.078 0.993 44.750 1.00 19.88 305 HIS B C 1
ATOM 1914 O O . HIS B 1 105 ? 0.181 -0.247 44.786 1.00 19.31 305 HIS B O 1
ATOM 1921 N N . ASN B 1 106 ? -0.952 1.650 44.226 1.00 20.51 306 ASN B N 1
ATOM 1922 C CA . ASN B 1 106 ? -2.078 0.972 43.543 1.00 21.23 306 ASN B CA 1
ATOM 1923 C C . ASN B 1 106 ? -1.555 0.487 42.186 1.00 18.91 306 ASN B C 1
ATOM 1924 O O . ASN B 1 106 ? -1.251 1.329 41.324 1.00 19.66 306 ASN B O 1
ATOM 1929 N N . LEU B 1 107 ? -1.379 -0.828 42.046 1.00 18.56 307 LEU B N 1
ATOM 1930 C CA . LEU B 1 107 ? -0.889 -1.465 40.800 1.00 17.75 307 LEU B CA 1
ATOM 1931 C C . LEU B 1 107 ? -1.869 -1.118 39.678 1.00 18.95 307 LEU B C 1
ATOM 1932 O O . LEU B 1 107 ? -3.071 -1.343 39.871 1.00 21.68 307 LEU B O 1
ATOM 1937 N N . LYS B 1 108 ? -1.375 -0.548 38.578 1.00 17.73 308 LYS B N 1
ATOM 1938 C CA . LYS B 1 108 ? -2.206 -0.212 37.393 1.00 18.65 308 LYS B CA 1
ATOM 1939 C C . LYS B 1 108 ? -1.698 -1.024 36.204 1.00 18.13 308 LYS B C 1
ATOM 1940 O O . LYS B 1 108 ? -0.522 -0.874 35.840 1.00 18.57 308 LYS B O 1
ATOM 1946 N N . LEU B 1 109 ? -2.560 -1.865 35.633 1.00 17.68 309 LEU B N 1
ATOM 1947 C CA . LEU B 1 109 ? -2.166 -2.814 34.565 1.00 17.76 309 LEU B CA 1
ATOM 1948 C C . LEU B 1 109 ? -2.491 -2.218 33.196 1.00 17.86 309 LEU B C 1
ATOM 1949 O O . LEU B 1 109 ? -3.409 -1.373 33.093 1.00 18.57 309 LEU B O 1
ATOM 1954 N N . ASP B 1 110 ? -1.710 -2.625 32.199 1.00 17.66 310 ASP B N 1
ATOM 1955 C CA . ASP B 1 110 ? -1.796 -2.142 30.798 1.00 18.54 310 ASP B CA 1
ATOM 1956 C C . ASP B 1 110 ? -3.203 -2.396 30.248 1.00 19.05 310 ASP B C 1
ATOM 1957 O O . ASP B 1 110 ? -3.736 -3.505 30.451 1.00 19.30 310 ASP B O 1
ATOM 1962 N N . ARG B 1 111 ? -3.764 -1.407 29.550 1.00 19.28 311 ARG B N 1
ATOM 1963 C CA . ARG B 1 111 ? -5.092 -1.529 28.893 1.00 19.54 311 ARG B CA 1
ATOM 1964 C C . ARG B 1 111 ? -4.966 -1.292 27.385 1.00 20.55 311 ARG B C 1
ATOM 1965 O O . ARG B 1 111 ? -6.008 -1.065 26.752 1.00 23.02 311 ARG B O 1
ATOM 1973 N N . THR B 1 112 ? -3.759 -1.366 26.817 1.00 20.90 312 THR B N 1
ATOM 1974 C CA . THR B 1 112 ? -3.567 -1.350 25.338 1.00 22.46 312 THR B CA 1
ATOM 1975 C C . THR B 1 112 ? -3.896 -2.733 24.763 1.00 23.25 312 THR B C 1
ATOM 1976 O O . THR B 1 112 ? -4.321 -2.787 23.595 1.00 25.15 312 THR B O 1
ATOM 1980 N N . TYR B 1 113 ? -3.689 -3.800 25.543 1.00 23.64 313 TYR B N 1
ATOM 1981 C CA . TYR B 1 113 ? -3.924 -5.217 25.152 1.00 25.73 313 TYR B CA 1
ATOM 1982 C C . TYR B 1 113 ? -3.138 -5.556 23.879 1.00 26.70 313 TYR B C 1
ATOM 1983 O O . TYR B 1 113 ? -3.651 -6.311 23.031 1.00 29.47 313 TYR B O 1
ATOM 1992 N N . THR B 1 114 ? -1.919 -5.024 23.768 1.00 26.03 314 THR B N 1
ATOM 1993 C CA . THR B 1 114 ? -1.027 -5.167 22.587 1.00 27.14 314 THR B CA 1
ATOM 1994 C C . THR B 1 114 ? 0.069 -6.205 22.852 1.00 26.84 314 THR B C 1
ATOM 1995 O O . THR B 1 114 ? 0.563 -6.786 21.874 1.00 28.13 314 THR B O 1
ATOM 1999 N N . GLY B 1 115 ? 0.453 -6.402 24.118 1.00 25.99 315 GLY B N 1
ATOM 2000 C CA . GLY B 1 115 ? 1.657 -7.166 24.495 1.00 26.76 315 GLY B CA 1
ATOM 2001 C C . GLY B 1 115 ? 2.875 -6.263 24.590 1.00 27.12 315 GLY B C 1
ATOM 2002 O O . GLY B 1 115 ? 3.975 -6.784 24.852 1.00 28.18 315 GLY B O 1
ATOM 2003 N N . LEU B 1 116 ? 2.684 -4.957 24.378 1.00 27.04 316 LEU B N 1
ATOM 2004 C CA . LEU B 1 116 ? 3.726 -3.911 24.544 1.00 29.03 316 LEU B CA 1
ATOM 2005 C C . LEU B 1 116 ? 3.703 -3.451 26.003 1.00 28.38 316 LEU B C 1
ATOM 2006 O O . LEU B 1 116 ? 2.602 -3.380 26.585 1.00 27.04 316 LEU B O 1
ATOM 2011 N N . GLN B 1 117 ? 4.869 -3.162 26.584 1.00 29.86 317 GLN B N 1
ATOM 2012 C CA . GLN B 1 117 ? 4.947 -2.688 27.988 1.00 30.42 317 GLN B CA 1
ATOM 2013 C C . GLN B 1 117 ? 4.504 -1.222 28.017 1.00 25.80 317 GLN B C 1
ATOM 2014 O O . GLN B 1 117 ? 4.861 -0.466 27.093 1.00 25.23 317 GLN B O 1
ATOM 2020 N N . THR B 1 118 ? 3.707 -0.848 29.018 1.00 23.28 318 THR B N 1
ATOM 2021 C CA . THR B 1 118 ? 3.308 0.560 29.259 1.00 22.70 318 THR B CA 1
ATOM 2022 C C . THR B 1 118 ? 3.456 0.885 30.744 1.00 21.32 318 THR B C 1
ATOM 2023 O O . THR B 1 118 ? 3.331 -0.034 31.581 1.00 20.87 318 THR B O 1
ATOM 2027 N N . LEU B 1 119 ? 3.724 2.156 31.034 1.00 20.57 319 LEU B N 1
ATOM 2028 C CA . LEU B 1 119 ? 3.713 2.711 32.406 1.00 20.12 319 LEU B CA 1
ATOM 2029 C C . LEU B 1 119 ? 2.283 2.659 32.949 1.00 20.76 319 LEU B C 1
ATOM 2030 O O . LEU B 1 119 ? 1.365 3.168 32.266 1.00 22.82 319 LEU B O 1
ATOM 2035 N N . GLY B 1 120 ? 2.105 2.056 34.125 1.00 20.41 320 GLY B N 1
ATOM 2036 C CA . GLY B 1 120 ? 0.824 2.030 34.855 1.00 21.57 320 GLY B CA 1
ATOM 2037 C C . GLY B 1 120 ? 0.577 3.344 35.568 1.00 20.74 320 GLY B C 1
ATOM 2038 O O . GLY B 1 120 ? -0.345 4.088 35.191 1.00 23.14 320 GLY B O 1
ATOM 2039 N N . ALA B 1 121 ? 1.392 3.623 36.579 1.00 19.81 321 ALA B N 1
ATOM 2040 C CA . ALA B 1 121 ? 1.303 4.838 37.411 1.00 20.26 321 ALA B CA 1
ATOM 2041 C C . ALA B 1 121 ? 2.577 4.946 38.241 1.00 19.33 321 ALA B C 1
ATOM 2042 O O . ALA B 1 121 ? 3.285 3.929 38.372 1.00 19.73 321 ALA B O 1
ATOM 2044 N N . GLU B 1 122 ? 2.844 6.141 38.762 1.00 21.34 322 GLU B N 1
ATOM 2045 C CA . GLU B 1 122 ? 3.941 6.391 39.727 1.00 21.27 322 GLU B CA 1
ATOM 2046 C C . GLU B 1 122 ? 3.359 7.084 40.959 1.00 23.36 322 GLU B C 1
ATOM 2047 O O . GLU B 1 122 ? 2.526 8.000 40.798 1.00 26.35 322 GLU B O 1
ATOM 2053 N N . THR B 1 123 ? 3.765 6.611 42.137 1.00 22.07 323 THR B N 1
ATOM 2054 C CA . THR B 1 123 ? 3.455 7.185 43.467 1.00 23.84 323 THR B CA 1
ATOM 2055 C C . THR B 1 123 ? 4.723 7.875 43.975 1.00 25.07 323 THR B C 1
ATOM 2056 O O . THR B 1 123 ? 5.738 7.178 44.144 1.00 26.42 323 THR B O 1
ATOM 2060 N N . VAL B 1 124 ? 4.667 9.192 44.174 1.00 28.49 324 VAL B N 1
ATOM 2061 C CA . VAL B 1 124 ? 5.843 10.029 44.549 1.00 29.72 324 VAL B CA 1
ATOM 2062 C C . VAL B 1 124 ? 5.681 10.454 46.011 1.00 31.10 324 VAL B C 1
ATOM 2063 O O . VAL B 1 124 ? 4.628 11.023 46.353 1.00 30.43 324 VAL B O 1
ATOM 2067 N N A VAL B 1 125 ? 6.687 10.174 46.845 0.50 30.81 325 VAL B N 1
ATOM 2068 N N B VAL B 1 125 ? 6.699 10.187 46.836 0.50 31.10 325 VAL B N 1
ATOM 2069 C CA A VAL B 1 125 ? 6.693 10.543 48.293 0.50 33.74 325 VAL B CA 1
ATOM 2070 C CA B VAL B 1 125 ? 6.716 10.517 48.292 0.50 34.22 325 VAL B CA 1
ATOM 2071 C C A VAL B 1 125 ? 8.003 11.269 48.616 0.50 35.38 325 VAL B C 1
ATOM 2072 C C B VAL B 1 125 ? 8.012 11.267 48.617 0.50 35.50 325 VAL B C 1
ATOM 2073 O O A VAL B 1 125 ? 9.051 10.892 48.051 0.50 34.73 325 VAL B O 1
ATOM 2074 O O B VAL B 1 125 ? 9.065 10.904 48.052 0.50 34.73 325 VAL B O 1
ATOM 2081 N N . ASP B 1 126 ? 7.921 12.282 49.482 1.00 38.65 326 ASP B N 1
ATOM 2082 C CA . ASP B 1 126 ? 9.082 13.036 50.021 1.00 44.12 326 ASP B CA 1
ATOM 2083 C C . ASP B 1 126 ? 9.388 12.468 51.409 1.00 47.82 326 ASP B C 1
ATOM 2084 O O . ASP B 1 126 ? 8.437 12.338 52.203 1.00 51.69 326 ASP B O 1
ATOM 2089 N N . VAL B 1 127 ? 10.651 12.125 51.678 1.00 51.68 327 VAL B N 1
ATOM 2090 C CA . VAL B 1 127 ? 11.109 11.613 53.005 1.00 56.67 327 VAL B CA 1
ATOM 2091 C C . VAL B 1 127 ? 12.119 12.605 53.596 1.00 60.55 327 VAL B C 1
ATOM 2092 O O . VAL B 1 127 ? 12.910 13.182 52.822 1.00 56.02 327 VAL B O 1
ATOM 2096 N N . GLU B 1 128 ? 12.067 12.794 54.919 1.00 66.33 328 GLU B N 1
ATOM 2097 C CA . GLU B 1 128 ? 12.971 13.680 55.701 1.00 71.63 328 GLU B CA 1
ATOM 2098 C C . GLU B 1 128 ? 14.007 12.816 56.431 1.00 71.56 328 GLU B C 1
ATOM 2099 O O . GLU B 1 128 ? 15.056 12.473 55.883 1.00 69.47 328 GLU B O 1
#

Solvent-accessible surface area: 14210 Å² total; per-residue (Å²): 108,90,60,42,0,5,0,0,0,0,0,66,41,16,35,94,127,132,65,120,181,144,40,123,8,36,4,38,0,19,0,0,5,12,2,34,134,216,92,18,71,5,61,107,27,1,105,41,0,59,0,54,15,83,82,79,42,135,128,95,36,98,28,80,25,135,114,62,85,4,35,6,46,74,112,7,179,33,82,21,85,0,92,0,10,0,16,7,105,142,74,107,137,48,71,5,94,1,86,1,92,9,4,140,71,90,36,16,54,18,13,78,27,32,53,41,95,37,118,7,152,70,133,75,139,187,102,71,54,12,0,4,0,0,0,12,3,78,18,11,39,81,131,139,51,124,181,111,38,125,19,39,2,90,1,54,1,20,9,83,15,21,168,211,37,83,60,9,53,136,35,2,84,26,0,71,0,62,15,76,80,89,44,130,125,99,32,88,29,79,27,123,136,55,99,6,69,10,44,74,113,9,165,23,78,21,80,0,100,0,16,0,21,26,115,152,96,141,46,72,5,79,1,79,1,89,8,5,80,1,29,16,24,27,96,7,30,28,34,51,41,92,40,105,29,210

Foldseek 3Di:
DKWKKKWFKKKFAQPPVRADPPGPFGIKMKIFIATDPVGRHCLVWWQKKWKQADPVCPPPRIDIGRDPPHMDIDTHHDWDWIWMWTHTPPDDIDIDTDTFAYDPVNPRDIDTGDMDMDMDDD/DCVVPKWKKKKWKKKFADPPVNDDPPDPFGIKMKIFIFTDPPDDTCQVWFQKKWKQADCVCPPPRIDIDRHDPRMDIDTHDDWDWIWIWTCTPVHIDTDTDTDAYDPPNPRDMDIRDMDMDIDD

InterPro domains:
  IPR005033 YEATS [PTHR23195] (174-1392)
  IPR038704 YEATS superfamily [G3DSA:2.60.40.1970] (200-332)
  IPR055127 YEATS domain-containing protein 2, three-helical bundle domain [PF22951] (1148-1243)
  IPR055129 YEATS domain [PF03366] (230-310)
  IPR055129 YEATS domain [PS51037] (200-345)

B-factor: mean 39.04, std 15.46, range [16.66, 98.23]

Secondary structure (DSSP, 8-state):
--EEEEEEEEEEE--GGGS-TT----EEEEEEEE--SS----TTTEEEEEEE--GGGTTS-EEEE-SSSEEEEEEESS--EEEEEEEES---EEEEEEE-----S-SSS-EEEEEEEEEE--/-HHHH-EEEEEEEEEEE--GGGS-TT----EEEEEEEEE-TTS--GGGTEEEEEEE--GGGTTS-EEEE-SSS-EEEEEES---EEEEEEEE---EEEEEEE-----S-SS--EEEEEEEEEE-

Radius of gyration: 21.01 Å; Cα contacts (8 Å, |Δi|>4): 590; chains: 2; bounding box: 45×48×59 Å